Protein AF-A0A662ZD88-F1 (afdb_monomer_lite)

Secondary structure (DSSP, 8-state):
------HHHHHHHHHHHS------------HHHHHHHHHHHTT--HHHHHHHHHHHHHHHHHHHHHHHH-TT-THHHHHHHHHHHHHTTT--S-TTT-SS-HHHHHHHHHHHHHTT--SHHHHHHHHHHTHHHHHHHSTTPPPTTSPPPHHHHHHHHHHS-HHHHHHHHHHHHHHHHHHHHHHHH-----TTS---EEEEEEEES-SSBPTT---TT-B-PEEEEEEETTTTEEEEEEEESSGGGHHHHHHHHHTTS---TT-EEEE-GGG--HHHHHHHHHTT-EE-----SSTTSGGGTTT-

Radius of gyration: 28.78 Å; chains: 1; bounding box: 96×68×67 Å

Structure (mmCIF, N/CA/C/O backbone):
data_AF-A0A662ZD88-F1
#
_entry.id   AF-A0A662ZD88-F1
#
loop_
_atom_site.group_PDB
_atom_site.id
_atom_site.type_symbol
_atom_site.label_atom_id
_atom_site.label_alt_id
_atom_site.label_comp_id
_atom_site.label_asym_id
_atom_site.label_entity_id
_atom_site.label_seq_id
_atom_site.pdbx_PDB_ins_code
_atom_site.Cartn_x
_atom_site.Cartn_y
_atom_site.Cartn_z
_atom_site.occupancy
_atom_site.B_iso_or_equiv
_atom_site.auth_seq_id
_atom_site.auth_comp_id
_atom_site.auth_asym_id
_atom_site.auth_atom_id
_atom_site.pdbx_PDB_model_num
ATOM 1 N N . MET A 1 1 ? -52.474 -45.732 20.149 1.00 41.97 1 MET A N 1
ATOM 2 C CA . MET A 1 1 ? -52.086 -45.428 18.757 1.00 41.97 1 MET A CA 1
ATOM 3 C C . MET A 1 1 ? -51.720 -43.969 18.763 1.00 41.97 1 MET A C 1
ATOM 5 O O . MET A 1 1 ? -52.580 -43.110 18.617 1.00 41.97 1 MET A O 1
ATOM 9 N N . ASP A 1 2 ? -50.468 -43.747 19.138 1.00 41.84 2 ASP A N 1
ATOM 10 C CA . ASP A 1 2 ? -49.892 -42.441 19.399 1.00 41.84 2 ASP A CA 1
ATOM 11 C C . ASP A 1 2 ? -49.636 -41.743 18.070 1.00 41.84 2 ASP A C 1
ATOM 13 O O . ASP A 1 2 ? -48.987 -42.296 17.183 1.00 41.84 2 ASP A O 1
ATOM 17 N N . GLY A 1 3 ? -50.204 -40.547 17.921 1.00 50.12 3 GLY A N 1
ATOM 18 C CA . GLY A 1 3 ? -49.857 -39.655 16.828 1.00 50.12 3 GLY A CA 1
ATOM 19 C C . GLY A 1 3 ? -48.414 -39.217 17.021 1.00 50.12 3 GLY A C 1
ATOM 20 O O . GLY A 1 3 ? -48.102 -38.561 18.015 1.00 50.12 3 GLY A O 1
ATOM 21 N N . GLU A 1 4 ? -47.541 -39.619 16.099 1.00 47.81 4 GLU A N 1
ATOM 22 C CA . GLU A 1 4 ? -46.144 -39.196 16.066 1.00 47.81 4 GLU A CA 1
ATOM 23 C C . GLU A 1 4 ? -46.062 -37.675 16.187 1.00 47.81 4 GLU A C 1
ATOM 25 O O . GLU A 1 4 ? -46.553 -36.918 15.346 1.00 47.81 4 GLU A O 1
ATOM 30 N N . PHE A 1 5 ? -45.444 -37.226 17.276 1.00 47.75 5 PHE A N 1
ATOM 31 C CA . PHE A 1 5 ? -45.154 -35.825 17.508 1.00 47.75 5 PHE A CA 1
ATOM 32 C C . PHE A 1 5 ? -44.078 -35.409 16.503 1.00 47.75 5 PHE A C 1
ATOM 34 O O . PHE A 1 5 ? -42.886 -35.626 16.718 1.00 47.75 5 PHE A O 1
ATOM 41 N N . ASN A 1 6 ? -44.507 -34.866 15.363 1.00 61.62 6 ASN A N 1
ATOM 42 C CA . ASN A 1 6 ? -43.614 -34.446 14.293 1.00 61.62 6 ASN A CA 1
ATOM 43 C C . ASN A 1 6 ? -42.882 -33.158 14.702 1.00 61.62 6 ASN A C 1
ATOM 45 O O . ASN A 1 6 ? -43.318 -32.038 14.431 1.00 61.62 6 ASN A O 1
ATOM 49 N N . ILE A 1 7 ? -41.756 -33.347 15.392 1.00 53.84 7 ILE A N 1
ATOM 50 C CA . ILE A 1 7 ? -40.838 -32.294 15.839 1.00 53.84 7 ILE A CA 1
ATOM 51 C C . ILE A 1 7 ? -40.389 -31.425 14.654 1.00 53.84 7 ILE A C 1
ATOM 53 O O . ILE A 1 7 ? -40.239 -30.218 14.815 1.00 53.84 7 ILE A O 1
ATOM 57 N N . SER A 1 8 ? -40.254 -32.007 13.458 1.00 49.75 8 SER A N 1
ATOM 58 C CA . SER A 1 8 ? -39.815 -31.294 12.255 1.00 49.75 8 SER A CA 1
ATOM 59 C C . SER A 1 8 ? -40.812 -30.217 11.822 1.00 49.75 8 SER A C 1
ATOM 61 O O . SER A 1 8 ? -40.406 -29.094 11.546 1.00 49.75 8 SER A O 1
ATOM 63 N N . ALA A 1 9 ? -42.114 -30.518 11.850 1.00 58.31 9 ALA A N 1
ATOM 64 C CA . ALA A 1 9 ? -43.156 -29.557 11.479 1.00 58.31 9 ALA A CA 1
ATOM 65 C C . ALA A 1 9 ? -43.238 -28.378 12.468 1.00 58.31 9 ALA A C 1
ATOM 67 O O . ALA A 1 9 ? -43.408 -27.232 12.064 1.00 58.31 9 ALA A O 1
ATOM 68 N N . LYS A 1 10 ? -43.040 -28.641 13.768 1.00 56.97 10 LYS A N 1
ATOM 69 C CA . LYS A 1 10 ? -42.980 -27.593 14.803 1.00 56.97 10 LYS A CA 1
ATOM 70 C C . LYS A 1 10 ? -41.715 -26.738 14.718 1.00 56.97 10 LYS A C 1
ATOM 72 O O . LYS A 1 10 ? -41.770 -25.555 15.039 1.00 56.97 10 LYS A O 1
ATOM 77 N N . LEU A 1 11 ? -40.588 -27.324 14.311 1.00 45.25 11 LEU A N 1
ATOM 78 C CA . LEU A 1 11 ? -39.331 -26.602 14.096 1.00 45.25 11 LEU A CA 1
ATOM 79 C C . LEU A 1 11 ? -39.396 -25.702 12.856 1.00 45.25 11 LEU A C 1
ATOM 81 O O . LEU A 1 11 ? -38.872 -24.594 12.903 1.00 45.25 11 LEU A O 1
ATOM 85 N N . GLU A 1 12 ? -40.073 -26.128 11.787 1.00 51.53 12 GLU A N 1
ATOM 86 C CA . GLU A 1 12 ? -40.336 -25.279 10.616 1.00 51.53 12 GLU A CA 1
ATOM 87 C C . GLU A 1 12 ? -41.291 -24.129 10.942 1.00 51.53 12 GLU A C 1
ATOM 89 O O . GLU A 1 12 ? -41.034 -22.992 10.551 1.00 51.53 12 GLU A O 1
ATOM 94 N N . GLU A 1 13 ? -42.342 -24.382 11.724 1.00 55.44 13 GLU A N 1
ATOM 95 C CA . GLU A 1 13 ? -43.265 -23.335 12.172 1.00 55.44 13 GLU A CA 1
ATOM 96 C C . GLU A 1 13 ? -42.549 -22.299 13.062 1.00 55.44 13 GLU A C 1
ATOM 98 O O . GLU A 1 13 ? -42.735 -21.100 12.870 1.00 55.44 13 GLU A O 1
ATOM 103 N N . LEU A 1 14 ? -41.635 -22.742 13.940 1.00 47.09 14 LEU A N 1
ATOM 104 C CA . LEU A 1 14 ? -40.735 -21.883 14.730 1.00 47.09 14 LEU A CA 1
ATOM 105 C C . LEU A 1 14 ? -39.726 -21.106 13.866 1.00 47.09 14 LEU A C 1
ATOM 107 O O . LEU A 1 14 ? -39.468 -19.929 14.126 1.00 47.09 14 LEU A O 1
ATOM 111 N N . ALA A 1 15 ? -39.168 -21.738 12.830 1.00 44.47 15 ALA A N 1
ATOM 112 C CA . ALA A 1 15 ? -38.230 -21.106 11.903 1.00 44.47 15 ALA A CA 1
ATOM 113 C C . ALA A 1 15 ? -38.913 -20.046 11.018 1.00 44.47 15 ALA A C 1
ATOM 115 O O . ALA A 1 15 ? -38.292 -19.039 10.671 1.00 44.47 15 ALA A O 1
ATOM 116 N N . CYS A 1 16 ? -40.193 -20.246 10.685 1.00 42.75 16 CYS A N 1
ATOM 117 C CA . CYS A 1 16 ? -41.016 -19.306 9.923 1.00 42.75 16 CYS A CA 1
ATOM 118 C C . CYS A 1 16 ? -41.691 -18.230 10.790 1.00 42.75 16 CYS A C 1
ATOM 120 O O . CYS A 1 16 ? -41.986 -17.154 10.274 1.00 42.75 16 CYS A O 1
ATOM 122 N N . SER A 1 17 ? -41.927 -18.485 12.085 1.00 42.66 17 SER A N 1
ATOM 123 C CA . SER A 1 17 ? -42.493 -17.505 13.026 1.00 42.66 17 SER A CA 1
ATOM 124 C C . SER A 1 17 ? -41.442 -16.600 13.661 1.00 42.66 17 SER A C 1
ATOM 126 O O . SER A 1 17 ? -41.776 -15.530 14.173 1.00 42.66 17 SER A O 1
ATOM 128 N N . SER A 1 18 ? -40.170 -17.016 13.669 1.00 36.69 18 SER A N 1
ATOM 129 C CA . SER A 1 18 ? -39.089 -16.083 13.951 1.00 36.69 18 SER A CA 1
ATOM 130 C C . SER A 1 18 ? -39.075 -15.094 12.796 1.00 36.69 18 SER A C 1
ATOM 132 O O . SER A 1 18 ? -38.869 -15.487 11.647 1.00 36.69 18 SER A O 1
ATOM 134 N N . ASN A 1 19 ? -39.334 -13.817 13.080 1.00 40.91 19 ASN A N 1
ATOM 135 C CA . ASN A 1 19 ? -38.913 -12.763 12.177 1.00 40.91 19 ASN A CA 1
ATOM 136 C C . ASN A 1 19 ? -37.444 -13.063 11.885 1.00 40.91 19 ASN A C 1
ATOM 138 O O . ASN A 1 19 ? -36.598 -12.865 12.759 1.00 40.91 19 ASN A O 1
ATOM 142 N N . ARG A 1 20 ? -37.146 -13.594 10.691 1.00 37.12 20 ARG A N 1
ATOM 143 C CA . ARG A 1 20 ? -35.817 -13.474 10.116 1.00 37.12 20 ARG A CA 1
ATOM 144 C C . ARG A 1 20 ? -35.613 -11.979 10.128 1.00 37.12 20 ARG A C 1
ATOM 146 O O . ARG A 1 20 ? -36.180 -11.277 9.293 1.00 37.12 20 ARG A O 1
ATOM 153 N N . PHE A 1 21 ? -34.919 -11.492 11.152 1.00 35.16 21 PHE A N 1
ATOM 154 C CA . PHE A 1 21 ? -34.314 -10.189 11.111 1.00 35.16 21 PHE A CA 1
ATOM 155 C C . PHE A 1 21 ? -33.494 -10.273 9.836 1.00 35.16 21 PHE A C 1
ATOM 157 O O . PHE A 1 21 ? -32.463 -10.941 9.795 1.00 35.16 21 PHE A O 1
ATOM 164 N N . SER A 1 22 ? -34.027 -9.710 8.749 1.00 36.34 22 SER A N 1
ATOM 165 C CA . SER A 1 22 ? -33.193 -9.240 7.664 1.00 36.34 22 SER A CA 1
ATOM 166 C C . SER A 1 22 ? -32.054 -8.552 8.384 1.00 36.34 22 SER A C 1
ATOM 168 O O . SER A 1 22 ? -32.359 -7.656 9.185 1.00 36.34 22 SER A O 1
ATOM 170 N N . SER A 1 23 ? -30.818 -9.042 8.220 1.00 31.94 23 SER A N 1
ATOM 171 C CA . SER A 1 23 ? -29.647 -8.403 8.814 1.00 31.94 23 SER A CA 1
ATOM 172 C C . SER A 1 23 ? -29.876 -6.911 8.646 1.00 31.94 23 SER A C 1
ATOM 174 O O . SER A 1 23 ? -30.104 -6.500 7.498 1.00 31.94 23 SER A O 1
ATOM 176 N N . PRO A 1 24 ? -30.021 -6.142 9.747 1.00 34.31 24 PRO A N 1
ATOM 177 C CA . PRO A 1 24 ? -30.333 -4.731 9.624 1.00 34.31 24 PRO A CA 1
ATOM 178 C C . PRO A 1 24 ? -29.326 -4.193 8.624 1.00 34.31 24 PRO A C 1
ATOM 180 O O . PRO A 1 24 ? -28.148 -4.545 8.734 1.00 34.31 24 PRO A O 1
ATOM 183 N N . VAL A 1 25 ? -29.808 -3.483 7.593 1.00 35.41 25 VAL A N 1
ATOM 184 C CA . VAL A 1 25 ? -28.947 -2.793 6.623 1.00 35.41 25 VAL A CA 1
ATOM 185 C C . VAL A 1 25 ? -27.806 -2.230 7.445 1.00 35.41 25 VAL A C 1
ATOM 187 O O . VAL A 1 25 ? -28.104 -1.426 8.331 1.00 35.41 25 VAL A O 1
ATOM 190 N N . LYS A 1 26 ? -26.582 -2.772 7.281 1.00 40.78 26 LYS A N 1
ATOM 191 C CA . LYS A 1 26 ? -25.471 -2.471 8.195 1.00 40.78 26 LYS A CA 1
ATOM 192 C C . LYS A 1 26 ? -25.439 -0.948 8.280 1.00 40.78 26 LYS A C 1
ATOM 194 O O . LYS A 1 26 ? -25.268 -0.329 7.224 1.00 40.78 26 LYS A O 1
ATOM 199 N N . PRO A 1 27 ? -25.764 -0.351 9.443 1.00 44.59 27 PRO A N 1
ATOM 200 C CA . PRO A 1 27 ? -25.901 1.089 9.531 1.00 44.59 27 PRO A CA 1
ATOM 201 C C . PRO A 1 27 ? -24.595 1.676 9.019 1.00 44.59 27 PRO A C 1
ATOM 203 O O . PRO A 1 27 ? -23.530 1.119 9.290 1.00 44.59 27 PRO A O 1
ATOM 206 N N . GLN A 1 28 ? -24.685 2.726 8.206 1.00 56.03 28 GLN A N 1
ATOM 207 C CA . GLN A 1 28 ? -23.501 3.440 7.756 1.00 56.03 28 GLN A CA 1
ATOM 208 C C . GLN A 1 28 ? -22.714 3.813 9.015 1.00 56.03 28 GLN A C 1
ATOM 210 O O . GLN A 1 28 ? -23.218 4.572 9.841 1.00 56.03 28 GLN A O 1
ATOM 215 N N . ILE A 1 29 ? -21.563 3.167 9.213 1.00 66.56 29 ILE A N 1
ATOM 216 C CA . ILE A 1 29 ? -20.816 3.285 10.461 1.00 66.56 29 ILE A CA 1
ATOM 217 C C . ILE A 1 29 ? -20.279 4.708 10.511 1.00 66.56 29 ILE A C 1
ATOM 219 O O . ILE A 1 29 ? -19.500 5.117 9.649 1.00 66.56 29 ILE A O 1
ATOM 223 N N . ASP A 1 30 ? -20.738 5.465 11.500 1.00 82.38 30 ASP A N 1
ATOM 224 C CA . ASP A 1 30 ? -20.212 6.787 11.789 1.00 82.38 30 ASP A CA 1
ATOM 225 C C . ASP A 1 30 ? -18.971 6.629 12.670 1.00 82.38 30 ASP A C 1
ATOM 227 O O . ASP A 1 30 ? -19.046 6.594 13.899 1.00 82.38 30 ASP A O 1
ATOM 231 N N . TYR A 1 31 ? -17.822 6.442 12.020 1.00 82.25 31 TYR A N 1
ATOM 232 C CA . TYR A 1 31 ? -16.557 6.233 12.718 1.00 82.25 31 TYR A CA 1
ATOM 233 C C . TYR A 1 31 ? -16.182 7.408 13.623 1.00 82.25 31 TYR A C 1
ATOM 235 O O . TYR A 1 31 ? -15.581 7.177 14.667 1.00 82.25 31 TYR A O 1
ATOM 243 N N . GLU A 1 32 ? -16.572 8.638 13.277 1.00 85.06 32 GLU A N 1
ATOM 244 C CA . GLU A 1 32 ? -16.342 9.818 14.115 1.00 85.06 32 GLU A CA 1
ATOM 245 C C . GLU A 1 32 ? -17.058 9.664 15.458 1.00 85.06 32 GLU A C 1
ATOM 247 O O . GLU A 1 32 ? -16.444 9.766 16.523 1.00 85.06 32 GLU A O 1
ATOM 252 N N . GLN A 1 33 ? -18.339 9.293 15.408 1.00 86.38 33 GLN A N 1
ATOM 253 C CA . GLN A 1 33 ? -19.130 9.017 16.601 1.00 86.38 33 GLN A CA 1
ATOM 254 C C . GLN A 1 33 ? -18.571 7.831 17.405 1.00 86.38 33 GLN A C 1
ATOM 256 O O . GLN A 1 33 ? -18.560 7.875 18.638 1.00 86.38 33 GLN A O 1
ATOM 261 N N . GLU A 1 34 ? -18.058 6.787 16.744 1.00 88.69 34 GLU A N 1
ATOM 262 C CA . GLU A 1 34 ? -17.401 5.677 17.443 1.00 88.69 34 GLU A CA 1
ATOM 263 C C . GLU A 1 34 ? -16.113 6.103 18.155 1.00 88.69 34 GLU A C 1
ATOM 265 O O . GLU A 1 34 ? -15.892 5.680 19.290 1.00 88.69 34 GLU A O 1
ATOM 270 N N . TYR A 1 35 ? -15.288 6.958 17.545 1.00 87.25 35 TYR A N 1
ATOM 271 C CA . TYR A 1 35 ? -14.104 7.511 18.204 1.00 87.25 35 TYR A CA 1
ATOM 272 C C . TYR A 1 35 ? -14.476 8.354 19.422 1.00 87.25 35 TYR A C 1
ATOM 274 O O . TYR A 1 35 ? -13.859 8.185 20.471 1.00 87.25 35 TYR A O 1
ATOM 282 N N . ILE A 1 36 ? -15.521 9.186 19.339 1.00 86.50 36 ILE A N 1
ATOM 283 C CA . ILE A 1 36 ? -16.015 9.962 20.490 1.00 86.50 36 ILE A CA 1
ATOM 284 C C . ILE A 1 36 ? -16.412 9.030 21.640 1.00 86.50 36 ILE A C 1
ATOM 286 O O . ILE A 1 36 ? -16.032 9.261 22.790 1.00 86.50 36 ILE A O 1
ATOM 290 N N . GLU A 1 37 ? -17.159 7.961 21.352 1.00 88.19 37 GLU A N 1
ATOM 291 C CA . GLU A 1 37 ? -17.547 6.969 22.361 1.00 88.19 37 GLU A CA 1
ATOM 292 C C . GLU A 1 37 ? -16.333 6.277 22.988 1.00 88.19 37 GLU A C 1
ATOM 294 O O . GLU A 1 37 ? -16.278 6.118 24.209 1.00 88.19 37 GLU A O 1
ATOM 299 N N . ILE A 1 38 ? -15.345 5.906 22.170 1.00 86.56 38 ILE A N 1
ATOM 300 C CA . ILE A 1 38 ? -14.097 5.290 22.625 1.00 86.56 38 ILE A CA 1
ATOM 301 C C . ILE A 1 38 ? -13.322 6.253 23.527 1.00 86.56 38 ILE A C 1
ATOM 303 O O . ILE A 1 38 ? -12.951 5.881 24.638 1.00 86.56 38 ILE A O 1
ATOM 307 N N . PHE A 1 39 ? -13.108 7.497 23.101 1.00 87.25 39 PHE A N 1
ATOM 308 C CA . PHE A 1 39 ? -12.355 8.487 23.870 1.00 87.25 39 PHE A CA 1
ATOM 309 C C . PHE A 1 39 ? -13.028 8.827 25.198 1.00 87.25 39 PHE A C 1
ATOM 311 O O . PHE A 1 39 ? -12.355 8.901 26.228 1.00 87.25 39 PHE A O 1
ATOM 318 N N . ARG A 1 40 ? -14.362 8.928 25.211 1.00 88.00 40 ARG A N 1
ATOM 319 C CA . ARG A 1 40 ? -15.133 9.076 26.453 1.00 88.00 40 ARG A CA 1
ATOM 320 C C . ARG A 1 40 ? -14.972 7.870 27.370 1.00 88.00 40 ARG A C 1
ATOM 322 O O . ARG A 1 40 ? -14.780 8.048 28.569 1.00 88.00 40 ARG A O 1
ATOM 329 N N . ALA A 1 41 ? -15.008 6.653 26.827 1.00 86.62 41 ALA A N 1
ATOM 330 C CA . ALA A 1 41 ? -14.784 5.437 27.607 1.00 86.62 41 ALA A CA 1
ATOM 331 C C . ALA A 1 41 ? -13.354 5.354 28.177 1.00 86.62 41 ALA A C 1
ATOM 333 O O . ALA A 1 41 ? -13.166 4.831 29.274 1.00 86.62 41 ALA A O 1
ATOM 334 N N . PHE A 1 42 ? -12.363 5.913 27.474 1.00 81.75 42 PHE A N 1
ATOM 335 C CA . PHE A 1 42 ? -10.987 6.063 27.958 1.00 81.75 42 PHE A CA 1
ATOM 336 C C . PHE A 1 42 ? -10.807 7.184 28.993 1.00 81.75 42 PHE A C 1
ATOM 338 O O . PHE A 1 42 ? -9.748 7.268 29.614 1.00 81.75 42 PHE A O 1
ATOM 345 N N . GLY A 1 43 ? -11.828 8.013 29.219 1.00 85.12 43 GLY A N 1
ATOM 346 C CA . GLY A 1 43 ? -11.790 9.095 30.199 1.00 85.12 43 GLY A CA 1
ATOM 347 C C . GLY A 1 43 ? -11.055 10.346 29.721 1.00 85.12 43 GLY A C 1
ATOM 348 O O . GLY A 1 43 ? -10.596 11.117 30.563 1.00 85.12 43 GLY A O 1
ATOM 349 N N . LEU A 1 44 ? -10.939 10.553 28.404 1.00 87.69 44 LEU A N 1
ATOM 350 C CA . LEU A 1 44 ? -10.427 11.811 27.858 1.00 87.69 44 LEU A CA 1
ATOM 351 C C . LEU A 1 44 ? -11.374 12.961 28.227 1.00 87.69 44 LEU A C 1
ATOM 353 O O . LEU A 1 44 ? -12.598 12.805 28.251 1.00 87.69 44 LEU A O 1
ATOM 357 N N . SER A 1 45 ? -10.799 14.128 28.505 1.00 90.94 45 SER A N 1
ATOM 358 C CA . SER A 1 45 ? -11.560 15.368 28.656 1.00 90.94 45 SER A CA 1
ATOM 359 C C . SER A 1 45 ? -12.141 15.827 27.315 1.00 90.94 45 SER A C 1
ATOM 361 O O . SER A 1 45 ? -11.623 15.479 26.258 1.00 90.94 45 SER A O 1
ATOM 363 N N . GLU A 1 46 ? -13.190 16.655 27.335 1.00 89.88 46 GLU A N 1
ATOM 364 C CA . GLU A 1 46 ? -13.794 17.177 26.094 1.00 89.88 46 GLU A CA 1
ATOM 365 C C . GLU A 1 46 ? -12.774 17.941 25.226 1.00 89.88 46 GLU A C 1
ATOM 367 O O . GLU A 1 46 ? -12.795 17.804 24.010 1.00 89.88 46 GLU A O 1
ATOM 372 N N . PHE A 1 47 ? -11.807 18.641 25.833 1.00 90.44 47 PHE A N 1
ATOM 373 C CA . PHE A 1 47 ? -10.716 19.297 25.098 1.00 90.44 47 PHE A CA 1
ATOM 374 C C . PHE A 1 47 ? -9.777 18.296 24.399 1.00 90.44 47 PHE A C 1
ATOM 376 O O . PHE A 1 47 ? -9.358 18.514 23.267 1.00 90.44 47 PHE A O 1
ATOM 383 N N . GLU A 1 48 ? -9.437 17.183 25.054 1.00 85.69 48 GLU A N 1
ATOM 384 C CA . GLU A 1 48 ? -8.614 16.134 24.435 1.00 85.69 48 GLU A CA 1
ATOM 385 C C . GLU A 1 48 ? -9.380 15.391 23.338 1.00 85.69 48 GLU A C 1
ATOM 387 O O . GLU A 1 48 ? -8.777 14.982 22.350 1.00 85.69 48 GLU A O 1
ATOM 392 N N . ILE A 1 49 ? -10.697 15.229 23.493 1.00 86.12 49 ILE A N 1
ATOM 393 C CA . ILE A 1 49 ? -11.567 14.673 22.452 1.00 86.12 49 ILE A CA 1
ATOM 394 C C . ILE A 1 49 ? -11.570 15.596 21.230 1.00 86.12 49 ILE A C 1
ATOM 396 O O . ILE A 1 49 ? -11.374 15.102 20.123 1.00 86.12 49 ILE A O 1
ATOM 400 N N . GLU A 1 50 ? -11.723 16.911 21.417 1.00 87.75 50 GLU A N 1
ATOM 401 C CA . GLU A 1 50 ? -11.637 17.900 20.331 1.00 87.75 50 GLU A CA 1
ATOM 402 C C . GLU A 1 50 ? -10.293 17.811 19.581 1.00 87.75 50 GLU A C 1
ATOM 404 O O . GLU A 1 50 ? -10.294 17.700 18.358 1.00 87.75 50 GLU A O 1
ATOM 409 N N . ASP A 1 51 ? -9.152 17.721 20.279 1.00 84.50 51 ASP A N 1
ATOM 410 C CA . ASP A 1 51 ? -7.831 17.548 19.636 1.00 84.50 51 ASP A CA 1
ATOM 411 C C . ASP A 1 51 ? -7.721 16.244 18.818 1.00 84.50 51 ASP A C 1
ATOM 413 O O . ASP A 1 51 ? -7.065 16.193 17.774 1.00 84.50 51 ASP A O 1
ATOM 417 N N . GLN A 1 52 ? -8.364 15.159 19.263 1.00 86.25 52 GLN A N 1
ATOM 418 C CA . GLN A 1 52 ? -8.420 13.922 18.477 1.00 86.25 52 GLN A CA 1
ATOM 419 C C . GLN A 1 52 ? -9.356 14.037 17.269 1.00 86.25 52 GLN A C 1
ATOM 421 O O . GLN A 1 52 ? -9.065 13.455 16.222 1.00 86.25 52 GLN A O 1
ATOM 426 N N . LEU A 1 53 ? -10.450 14.792 17.382 1.00 86.56 53 LEU A N 1
ATOM 427 C CA . LEU A 1 53 ? -11.354 15.058 16.263 1.00 86.56 53 LEU A CA 1
ATOM 428 C C . LEU A 1 53 ? -10.688 15.931 15.194 1.00 86.56 53 LEU A C 1
ATOM 430 O O . LEU A 1 53 ? -10.811 15.626 14.010 1.00 86.56 53 LEU A O 1
ATOM 434 N N . ASP A 1 54 ? -9.868 16.907 15.581 1.00 80.69 54 ASP A N 1
ATOM 435 C CA . ASP A 1 54 ? -9.051 17.676 14.633 1.00 80.69 54 ASP A CA 1
ATOM 436 C C . ASP A 1 54 ? -8.102 16.760 13.831 1.00 80.69 54 ASP A C 1
ATOM 438 O O . ASP A 1 54 ? -7.914 16.924 12.619 1.00 80.69 54 ASP A O 1
ATOM 442 N N . LYS A 1 55 ? -7.516 15.740 14.478 1.00 80.69 55 LYS A N 1
ATOM 443 C CA . LYS A 1 55 ? -6.675 14.731 13.799 1.00 80.69 55 LYS A CA 1
ATOM 444 C C . LYS A 1 55 ? -7.484 13.844 12.859 1.00 80.69 55 LYS A C 1
ATOM 446 O O . LYS A 1 55 ? -6.990 13.506 11.778 1.00 80.69 55 LYS A O 1
ATOM 451 N N . TRP A 1 56 ? -8.703 13.481 13.243 1.00 84.25 56 TRP A N 1
ATOM 452 C CA . TRP A 1 56 ? -9.640 12.754 12.390 1.00 84.25 56 TRP A CA 1
ATOM 453 C C . TRP A 1 56 ? -9.991 13.564 11.134 1.00 84.25 56 TRP A C 1
ATOM 455 O O . TRP A 1 56 ? -9.787 13.084 10.017 1.00 84.25 56 TRP A O 1
ATOM 465 N N . GLU A 1 57 ? -10.393 14.828 11.284 1.00 80.06 57 GLU A N 1
ATOM 466 C CA . GLU A 1 57 ? -10.694 15.718 10.156 1.00 80.06 57 GLU A CA 1
ATOM 467 C C . GLU A 1 57 ? -9.485 15.918 9.235 1.00 80.06 57 GLU A C 1
ATOM 469 O O . GLU A 1 57 ? -9.599 15.860 8.004 1.00 80.06 57 GLU A O 1
ATOM 474 N N . LEU A 1 58 ? -8.295 16.101 9.811 1.00 76.12 58 LEU A N 1
ATOM 475 C CA . LEU A 1 58 ? -7.065 16.209 9.038 1.00 76.12 58 LEU A CA 1
ATOM 476 C C . LEU A 1 58 ? -6.778 14.921 8.252 1.00 76.12 58 LEU A C 1
ATOM 478 O O . LEU A 1 58 ? -6.376 14.991 7.086 1.00 76.12 58 LEU A O 1
ATOM 482 N N . SER A 1 59 ? -6.994 13.755 8.861 1.00 76.75 59 SER A N 1
ATOM 483 C CA . SER A 1 59 ? -6.823 12.445 8.219 1.00 76.75 59 SER A CA 1
ATOM 484 C C . SER A 1 59 ? -7.789 12.271 7.046 1.00 76.75 59 SER A C 1
ATOM 486 O O . SER A 1 59 ? -7.373 11.880 5.952 1.00 76.75 59 SER A O 1
ATOM 488 N N . LYS A 1 60 ? -9.051 12.672 7.226 1.00 80.88 60 LYS A N 1
ATOM 489 C CA . LYS A 1 60 ? -10.061 12.710 6.164 1.00 80.88 60 LYS A CA 1
ATOM 490 C C . LYS A 1 60 ? -9.625 13.596 5.001 1.00 80.88 60 LYS A C 1
ATOM 492 O O . LYS A 1 60 ? -9.619 13.153 3.854 1.00 80.88 60 LYS A O 1
ATOM 497 N N . LEU A 1 61 ? -9.185 14.824 5.283 1.00 72.69 61 LEU A N 1
ATOM 498 C CA . LEU A 1 61 ? -8.707 15.760 4.260 1.00 72.69 61 LEU A CA 1
ATOM 499 C C . LEU A 1 61 ? -7.488 15.221 3.500 1.00 72.69 61 LEU A C 1
ATOM 501 O O . LEU A 1 61 ? -7.384 15.418 2.286 1.00 72.69 61 LEU A O 1
ATOM 505 N N . LYS A 1 62 ? -6.555 14.549 4.187 1.00 71.88 62 LYS A N 1
ATOM 506 C CA . LYS A 1 62 ? -5.407 13.889 3.544 1.00 71.88 62 LYS A CA 1
ATOM 507 C C . LYS A 1 62 ? -5.873 12.795 2.582 1.00 71.88 62 LYS A C 1
ATOM 509 O O . LYS A 1 62 ? -5.419 12.780 1.438 1.00 71.88 62 LYS A O 1
ATOM 514 N N . ALA A 1 63 ? -6.801 11.940 3.007 1.00 74.81 63 ALA A N 1
ATOM 515 C CA . ALA A 1 63 ? -7.349 10.874 2.174 1.00 74.81 63 ALA A CA 1
ATOM 516 C C . ALA A 1 63 ? -8.128 11.422 0.966 1.00 74.81 63 ALA A C 1
ATOM 518 O O . ALA A 1 63 ? -7.886 11.015 -0.168 1.00 74.81 63 ALA A O 1
ATOM 519 N N . GLU A 1 64 ? -8.995 12.417 1.162 1.00 73.44 64 GLU A N 1
ATOM 520 C CA . GLU A 1 64 ? -9.727 13.069 0.069 1.00 73.44 64 GLU A CA 1
ATOM 521 C C . GLU A 1 64 ? -8.778 13.694 -0.959 1.00 73.44 64 GLU A C 1
ATOM 523 O O . GLU A 1 64 ? -8.971 13.547 -2.168 1.00 73.44 64 GLU A O 1
ATOM 528 N N . ARG A 1 65 ? -7.715 14.366 -0.497 1.00 67.62 65 ARG A N 1
ATOM 529 C CA . ARG A 1 65 ? -6.672 14.906 -1.381 1.00 67.62 65 ARG A CA 1
ATOM 530 C C . ARG A 1 65 ? -5.941 13.800 -2.125 1.00 67.62 65 ARG A C 1
ATOM 532 O O . ARG A 1 65 ? -5.692 13.971 -3.318 1.00 67.62 65 ARG A O 1
ATOM 539 N N . PHE A 1 66 ? -5.619 12.699 -1.449 1.00 69.31 66 PHE A N 1
ATOM 540 C CA . PHE A 1 66 ? -4.996 11.532 -2.062 1.00 69.31 66 PHE A CA 1
ATOM 541 C C . PHE A 1 66 ? -5.861 10.999 -3.210 1.00 69.31 66 PHE A C 1
ATOM 543 O O . PHE A 1 66 ? -5.386 10.967 -4.343 1.00 69.31 66 PHE A O 1
ATOM 550 N N . TYR A 1 67 ? -7.142 10.707 -2.971 1.00 69.12 67 TYR A N 1
ATOM 551 C CA . TYR A 1 67 ? -8.047 10.193 -4.006 1.00 69.12 67 TYR A CA 1
ATOM 552 C C . TYR A 1 67 ? -8.329 11.200 -5.125 1.00 69.12 67 TYR A C 1
ATOM 554 O O . TYR A 1 67 ? -8.352 10.834 -6.299 1.00 69.12 67 TYR A O 1
ATOM 562 N N . LYS A 1 68 ? -8.513 12.484 -4.794 1.00 64.25 68 LYS A N 1
ATOM 563 C CA . LYS A 1 68 ? -8.796 13.531 -5.787 1.00 64.25 68 LYS A CA 1
ATOM 564 C C . LYS A 1 68 ? -7.622 13.768 -6.735 1.00 64.25 68 LYS A C 1
ATOM 566 O O . LYS A 1 68 ? -7.842 14.013 -7.918 1.00 64.25 68 LYS A O 1
ATOM 571 N N . ARG A 1 69 ? -6.390 13.744 -6.220 1.00 58.53 69 ARG A N 1
ATOM 572 C CA . ARG A 1 69 ? -5.166 13.950 -7.017 1.00 58.53 69 ARG A CA 1
ATOM 573 C C . ARG A 1 69 ? -4.747 12.706 -7.779 1.00 58.53 69 ARG A C 1
ATOM 575 O O . ARG A 1 69 ? -4.074 12.816 -8.796 1.00 58.53 69 ARG A O 1
ATOM 582 N N . ASN A 1 70 ? -5.211 11.548 -7.329 1.00 60.53 70 ASN A N 1
ATOM 583 C CA . ASN A 1 70 ? -4.884 10.266 -7.912 1.00 60.53 70 ASN A CA 1
ATOM 584 C C . ASN A 1 70 ? -6.152 9.502 -8.362 1.00 60.53 70 ASN A C 1
ATOM 586 O O . ASN A 1 70 ? -6.342 8.360 -7.949 1.00 60.53 70 ASN A O 1
ATOM 590 N N . PRO A 1 71 ? -7.024 10.062 -9.235 1.00 50.88 71 PRO A N 1
ATOM 591 C CA . PRO A 1 71 ? -8.291 9.415 -9.597 1.00 50.88 71 PRO A CA 1
ATOM 592 C C . PRO A 1 71 ? -8.113 8.097 -10.366 1.00 50.88 71 PRO A C 1
ATOM 594 O O . PRO A 1 71 ? -9.006 7.252 -10.354 1.00 50.88 71 PRO A O 1
ATOM 597 N N . LYS A 1 72 ? -6.960 7.914 -11.030 1.00 46.28 72 LYS A N 1
ATOM 598 C CA . LYS A 1 72 ? -6.547 6.644 -11.654 1.00 46.28 72 LYS A CA 1
ATOM 599 C C . LYS A 1 72 ? -5.968 5.645 -10.646 1.00 46.28 72 LYS A C 1
ATOM 601 O O . LYS A 1 72 ? -5.932 4.458 -10.936 1.00 46.28 72 LYS A O 1
ATOM 606 N N . TYR A 1 73 ? -5.561 6.089 -9.458 1.00 53.72 73 TYR A N 1
ATOM 607 C CA . TYR A 1 73 ? -4.964 5.237 -8.436 1.00 53.72 73 TYR A CA 1
ATOM 608 C C . TYR A 1 73 ? -6.036 4.723 -7.485 1.00 53.72 73 TYR A C 1
ATOM 610 O O . TYR A 1 73 ? -6.007 4.927 -6.271 1.00 53.72 73 TYR A O 1
ATOM 618 N N . ARG A 1 74 ? -6.899 3.881 -8.051 1.00 64.81 74 ARG A N 1
ATOM 619 C CA . ARG A 1 74 ? -7.557 2.819 -7.289 1.00 64.81 74 ARG A CA 1
ATOM 620 C C . ARG A 1 74 ? -6.545 1.812 -6.736 1.00 64.81 74 ARG A C 1
ATOM 622 O O . ARG A 1 74 ? -6.965 0.779 -6.261 1.00 64.81 74 ARG A O 1
ATOM 629 N N . ILE A 1 75 ? -5.242 2.096 -6.731 1.00 73.69 75 ILE A N 1
ATOM 630 C CA . ILE A 1 75 ? -4.173 1.168 -6.372 1.00 73.69 75 ILE A CA 1
ATOM 631 C C . ILE A 1 75 ? -4.368 0.530 -4.995 1.00 73.69 75 ILE A C 1
ATOM 633 O O . ILE A 1 75 ? -4.120 -0.659 -4.854 1.00 73.69 75 ILE A O 1
ATOM 637 N N . ILE A 1 76 ? -4.888 1.264 -4.001 1.00 80.00 76 ILE A N 1
ATOM 638 C CA . ILE A 1 76 ? -5.242 0.666 -2.704 1.00 80.00 76 ILE A CA 1
ATOM 639 C C . ILE A 1 76 ? -6.353 -0.376 -2.886 1.00 80.00 76 ILE A C 1
ATOM 641 O O . ILE A 1 76 ? -6.209 -1.499 -2.417 1.00 80.00 76 ILE A O 1
ATOM 645 N N . HIS A 1 77 ? -7.414 -0.034 -3.622 1.00 82.31 77 HIS A N 1
ATOM 646 C CA . HIS A 1 77 ? -8.492 -0.965 -3.959 1.00 82.31 77 HIS A CA 1
ATOM 647 C C . HIS A 1 77 ? -7.997 -2.135 -4.816 1.00 82.31 77 HIS A C 1
ATOM 649 O O . HIS A 1 77 ? -8.318 -3.265 -4.510 1.00 82.31 77 HIS A O 1
ATOM 655 N N . GLU A 1 78 ? -7.178 -1.906 -5.840 1.00 83.88 78 GLU A N 1
ATOM 656 C CA . GLU A 1 78 ? -6.664 -2.944 -6.740 1.00 83.88 78 GLU A CA 1
ATOM 657 C C . GLU A 1 78 ? -5.721 -3.912 -6.027 1.00 83.88 78 GLU A C 1
ATOM 659 O O . GLU A 1 78 ? -5.756 -5.118 -6.274 1.00 83.88 78 GLU A O 1
ATOM 664 N N . ILE A 1 79 ? -4.867 -3.395 -5.138 1.00 86.44 79 ILE A N 1
ATOM 665 C CA . ILE A 1 79 ? -4.012 -4.231 -4.300 1.00 86.44 79 ILE A CA 1
ATOM 666 C C . ILE A 1 79 ? -4.887 -5.021 -3.329 1.00 86.44 79 ILE A C 1
ATOM 668 O O . ILE A 1 79 ? -4.718 -6.233 -3.252 1.00 86.44 79 ILE A O 1
ATOM 672 N N . LEU A 1 80 ? -5.834 -4.379 -2.637 1.00 89.12 80 LEU A N 1
ATOM 673 C CA . LEU A 1 80 ? -6.760 -5.068 -1.735 1.00 89.12 80 LEU A CA 1
ATOM 674 C C . LEU A 1 80 ? -7.561 -6.147 -2.463 1.00 89.12 80 LEU A C 1
ATOM 676 O O . LEU A 1 80 ? -7.536 -7.286 -2.018 1.00 89.12 80 LEU A O 1
ATOM 680 N N . ASP A 1 81 ? -8.207 -5.833 -3.585 1.00 89.50 81 ASP A N 1
ATOM 681 C CA . ASP A 1 81 ? -8.978 -6.765 -4.420 1.00 89.50 81 ASP A CA 1
ATOM 682 C C . ASP A 1 81 ? -8.106 -7.934 -4.894 1.00 89.50 81 ASP A C 1
ATOM 684 O O . ASP A 1 81 ? -8.530 -9.092 -4.898 1.00 89.50 81 ASP A O 1
ATOM 688 N N . GLY A 1 82 ? -6.853 -7.644 -5.245 1.00 90.12 82 GLY A N 1
ATOM 689 C CA . GLY A 1 82 ? -5.861 -8.651 -5.579 1.00 90.12 82 GLY A CA 1
ATOM 690 C C . GLY A 1 82 ? -5.528 -9.576 -4.406 1.00 90.12 82 GLY A C 1
ATOM 691 O O . GLY A 1 82 ? -5.532 -10.793 -4.572 1.00 90.12 82 GLY A O 1
ATOM 692 N N . ILE A 1 83 ? -5.304 -9.018 -3.213 1.00 91.88 83 ILE A N 1
ATOM 693 C CA . ILE A 1 83 ? -5.064 -9.800 -1.994 1.00 91.88 83 ILE A CA 1
ATOM 694 C C . ILE A 1 83 ? -6.317 -10.604 -1.626 1.00 91.88 83 ILE A C 1
ATOM 696 O O . ILE A 1 83 ? -6.192 -11.774 -1.281 1.00 91.88 83 ILE A O 1
ATOM 700 N N . TYR A 1 84 ? -7.519 -10.029 -1.745 1.00 91.56 84 TYR A N 1
ATOM 701 C CA . TYR A 1 84 ? -8.789 -10.729 -1.544 1.00 91.56 84 TYR A CA 1
ATOM 702 C C . TYR A 1 84 ? -8.876 -11.974 -2.426 1.00 91.56 84 TYR A C 1
ATOM 704 O O . TYR A 1 84 ? -9.170 -13.055 -1.921 1.00 91.56 84 TYR A O 1
ATOM 712 N N . ALA A 1 85 ? -8.578 -11.847 -3.720 1.00 91.06 85 ALA A N 1
ATOM 713 C CA . ALA A 1 85 ? -8.565 -12.980 -4.640 1.00 91.06 85 ALA A CA 1
ATOM 714 C C . ALA A 1 85 ? -7.500 -14.023 -4.258 1.00 91.06 85 ALA A C 1
ATOM 716 O O . ALA A 1 85 ? -7.782 -15.224 -4.255 1.00 91.06 85 ALA A O 1
ATOM 717 N N . ASP A 1 86 ? -6.302 -13.565 -3.886 1.00 89.19 86 ASP A N 1
ATOM 718 C CA . ASP A 1 86 ? -5.183 -14.432 -3.518 1.00 89.19 86 ASP A CA 1
ATOM 719 C C . ASP A 1 86 ? -5.438 -15.182 -2.189 1.00 89.19 86 ASP A C 1
ATOM 721 O O . ASP A 1 86 ? -4.919 -16.281 -2.014 1.00 89.19 86 ASP A O 1
ATOM 725 N N . VAL A 1 87 ? -6.269 -14.657 -1.273 1.00 89.94 87 VAL A N 1
ATOM 726 C CA . VAL A 1 87 ? -6.543 -15.282 0.043 1.00 89.94 87 VAL A CA 1
ATOM 727 C C . VAL A 1 87 ? -7.933 -15.911 0.198 1.00 89.94 87 VAL A C 1
ATOM 729 O O . VAL A 1 87 ? -8.170 -16.632 1.167 1.00 89.94 87 VAL A O 1
ATOM 732 N N . ALA A 1 88 ? -8.853 -15.707 -0.749 1.00 87.62 88 ALA A N 1
ATOM 733 C CA . ALA A 1 88 ? -10.230 -16.208 -0.649 1.00 87.62 88 ALA A CA 1
ATOM 734 C C . ALA A 1 88 ? -10.326 -17.733 -0.461 1.00 87.62 88 ALA A C 1
ATOM 736 O O . ALA A 1 88 ? -11.253 -18.227 0.173 1.00 87.62 88 ALA A O 1
ATOM 737 N N . HIS A 1 89 ? -9.370 -18.485 -1.008 1.00 85.75 89 HIS A N 1
ATOM 738 C CA . HIS A 1 89 ? -9.348 -19.947 -0.947 1.00 85.75 89 HIS A CA 1
ATOM 739 C C . HIS A 1 89 ? -8.671 -20.508 0.314 1.00 85.75 89 HIS A C 1
ATOM 741 O O . HIS A 1 89 ? -8.740 -21.716 0.543 1.00 85.75 89 HIS A O 1
ATOM 747 N N . VAL A 1 90 ? -8.011 -19.659 1.111 1.00 85.50 90 VAL A N 1
ATOM 748 C CA . VAL A 1 90 ? -7.272 -20.075 2.314 1.00 85.50 90 VAL A CA 1
ATOM 749 C C . VAL A 1 90 ? -7.904 -19.601 3.615 1.00 85.50 90 VAL A C 1
ATOM 751 O O . VAL A 1 90 ? -7.463 -20.056 4.660 1.00 85.50 90 VAL A O 1
ATOM 754 N N . ASP A 1 91 ? -8.911 -18.720 3.590 1.00 87.00 91 ASP A N 1
ATOM 755 C CA . ASP A 1 91 ? -9.607 -18.283 4.807 1.00 87.00 91 ASP A CA 1
ATOM 756 C C . ASP A 1 91 ? -10.665 -19.320 5.233 1.00 87.00 91 ASP A C 1
ATOM 758 O O . ASP A 1 91 ? -11.719 -19.406 4.601 1.00 87.00 91 ASP A O 1
ATOM 762 N N . PRO A 1 92 ? -10.444 -20.114 6.302 1.00 84.31 92 PRO A N 1
ATOM 763 C CA . PRO A 1 92 ? -11.411 -21.121 6.732 1.00 84.31 92 PRO A CA 1
ATOM 764 C C . PRO A 1 92 ? -12.543 -20.526 7.587 1.00 84.31 92 PRO A C 1
ATOM 766 O O . PRO A 1 92 ? -13.401 -21.269 8.066 1.00 84.31 92 PRO A O 1
ATOM 769 N N . ARG A 1 93 ? -12.505 -19.219 7.877 1.00 86.50 93 ARG A N 1
ATOM 770 C CA . ARG A 1 93 ? -13.407 -18.561 8.828 1.00 86.50 93 ARG A CA 1
ATOM 771 C C . ARG A 1 93 ? -14.712 -18.150 8.150 1.00 86.50 93 ARG A C 1
ATOM 773 O O . ARG A 1 93 ? -14.749 -17.830 6.962 1.00 86.50 93 ARG A O 1
ATOM 780 N N . ASP A 1 94 ? -15.778 -18.115 8.944 1.00 83.94 94 ASP A N 1
ATOM 781 C CA . ASP A 1 94 ? -17.094 -17.661 8.499 1.00 83.94 94 ASP A CA 1
ATOM 782 C C . ASP A 1 94 ? -17.074 -16.158 8.192 1.00 83.94 94 ASP A C 1
ATOM 784 O O . ASP A 1 94 ? -16.845 -15.329 9.077 1.00 83.94 94 ASP A O 1
ATOM 788 N N . GLN A 1 95 ? -17.327 -15.816 6.930 1.00 80.12 95 GLN A N 1
ATOM 789 C CA . GLN A 1 95 ? -17.239 -14.450 6.419 1.00 80.12 95 GLN A CA 1
ATOM 790 C C . GLN A 1 95 ? -18.276 -13.502 7.046 1.00 80.12 95 GLN A C 1
ATOM 792 O O . GLN A 1 95 ? -18.056 -12.293 7.065 1.00 80.12 95 GLN A O 1
ATOM 797 N N . GLU A 1 96 ? -19.369 -14.022 7.613 1.00 79.50 96 GLU A N 1
ATOM 798 C CA . GLU A 1 96 ? -20.384 -13.203 8.290 1.00 79.50 96 GLU A CA 1
ATOM 799 C C . GLU A 1 96 ? -19.995 -12.837 9.733 1.00 79.50 96 GLU A C 1
ATOM 801 O O . GLU A 1 96 ? -20.565 -11.911 10.313 1.00 79.50 96 GLU A O 1
ATOM 806 N N . LEU A 1 97 ? -19.015 -13.538 10.318 1.00 80.62 97 LEU A N 1
ATOM 807 C CA . LEU A 1 97 ? -18.620 -13.395 11.726 1.00 80.62 97 LEU A CA 1
ATOM 808 C C . LEU A 1 97 ? -17.232 -12.768 11.920 1.00 80.62 97 LEU A C 1
ATOM 810 O O . LEU A 1 97 ? -16.819 -12.523 13.055 1.00 80.62 97 LEU A O 1
ATOM 814 N N . ILE A 1 98 ? -16.488 -12.517 10.841 1.00 85.31 98 ILE A N 1
ATOM 815 C CA . ILE A 1 98 ? -15.145 -11.938 10.928 1.00 85.31 98 ILE A CA 1
ATOM 816 C C . ILE A 1 98 ? -15.187 -10.423 11.162 1.00 85.31 98 ILE A C 1
ATOM 818 O O . ILE A 1 98 ? -15.727 -9.661 10.365 1.00 85.31 98 ILE A O 1
ATOM 822 N N . SER A 1 99 ? -14.513 -9.970 12.220 1.00 85.00 99 SER A N 1
ATOM 823 C CA . SER A 1 99 ? -14.182 -8.548 12.392 1.00 85.00 99 SER A CA 1
ATOM 824 C C . SER A 1 99 ? -12.938 -8.164 11.588 1.00 85.00 99 SER A C 1
ATOM 826 O O . SER A 1 99 ? -12.877 -7.081 11.022 1.00 85.00 99 SER A O 1
ATOM 828 N N . TYR A 1 100 ? -11.952 -9.064 11.501 1.00 88.75 100 TYR A N 1
ATOM 829 C CA . TYR A 1 100 ? -10.670 -8.817 10.834 1.00 88.75 100 TYR A CA 1
ATOM 830 C C . TYR A 1 100 ? -10.540 -9.665 9.572 1.00 88.75 100 TYR A C 1
ATOM 832 O O . TYR A 1 100 ? -10.232 -10.867 9.619 1.00 88.75 100 TYR A O 1
ATOM 840 N N . ASN A 1 101 ? -10.769 -9.027 8.430 1.00 91.06 101 ASN A N 1
ATOM 841 C CA . ASN A 1 101 ? -10.564 -9.660 7.140 1.00 91.06 101 ASN A CA 1
ATOM 842 C C . ASN A 1 101 ? -9.063 -9.894 6.876 1.00 91.06 101 ASN A C 1
ATOM 844 O O . ASN A 1 101 ? -8.258 -8.987 7.094 1.00 91.06 101 ASN A O 1
ATOM 848 N N . ILE A 1 102 ? -8.688 -11.093 6.402 1.00 91.62 102 ILE A N 1
ATOM 849 C CA . ILE A 1 102 ? -7.278 -11.428 6.120 1.00 91.62 102 ILE A CA 1
ATOM 850 C C . ILE A 1 102 ? -6.677 -10.427 5.136 1.00 91.62 102 ILE A C 1
ATOM 852 O O . ILE A 1 102 ? -5.583 -9.936 5.389 1.00 91.62 102 ILE A O 1
ATOM 856 N N . ALA A 1 103 ? -7.381 -10.077 4.057 1.00 92.12 103 ALA A N 1
ATOM 857 C CA . ALA A 1 103 ? -6.835 -9.201 3.027 1.00 92.12 103 ALA A CA 1
ATOM 858 C C . ALA A 1 103 ? -6.517 -7.802 3.565 1.00 92.12 103 ALA A C 1
ATOM 860 O O . ALA A 1 103 ? -5.435 -7.276 3.314 1.00 92.12 103 ALA A O 1
ATOM 861 N N . VAL A 1 104 ? -7.421 -7.241 4.372 1.00 92.38 104 VAL A N 1
ATOM 862 C CA . VAL A 1 104 ? -7.229 -5.935 5.021 1.00 92.38 104 VAL A CA 1
ATOM 863 C C . VAL A 1 104 ? -6.042 -5.983 5.977 1.00 92.38 104 VAL A C 1
ATOM 865 O O . VAL A 1 104 ? -5.177 -5.112 5.931 1.00 92.38 104 VAL A O 1
ATOM 868 N N . VAL A 1 105 ? -5.946 -7.029 6.803 1.00 92.38 105 VAL A N 1
ATOM 869 C CA . VAL A 1 105 ? -4.829 -7.168 7.745 1.00 92.38 105 VAL A CA 1
ATOM 870 C C . VAL A 1 105 ? -3.500 -7.353 7.020 1.00 92.38 105 VAL A C 1
ATOM 872 O O . VAL A 1 105 ? -2.537 -6.676 7.362 1.00 92.38 105 VAL A O 1
ATOM 875 N N . LEU A 1 106 ? -3.439 -8.189 5.983 1.00 91.94 106 LEU A N 1
ATOM 876 C CA . LEU A 1 106 ? -2.231 -8.351 5.173 1.00 91.94 106 LEU A CA 1
ATOM 877 C C . LEU A 1 106 ? -1.837 -7.064 4.448 1.00 91.94 106 LEU A C 1
ATOM 879 O O . LEU A 1 106 ? -0.650 -6.765 4.346 1.00 91.94 106 LEU A O 1
ATOM 883 N N . PHE A 1 107 ? -2.806 -6.282 3.975 1.00 91.94 107 PHE A N 1
ATOM 884 C CA . PHE A 1 107 ? -2.518 -4.986 3.377 1.00 91.94 107 PHE A CA 1
ATOM 885 C C . PHE A 1 107 ? -1.875 -4.033 4.390 1.00 91.94 107 PHE A C 1
ATOM 887 O O . PHE A 1 107 ? -0.842 -3.436 4.094 1.00 91.94 107 PHE A O 1
ATOM 894 N N . VAL A 1 108 ? -2.409 -3.946 5.613 1.00 90.38 108 VAL A N 1
ATOM 895 C CA . VAL A 1 108 ? -1.796 -3.121 6.667 1.00 90.38 108 VAL A CA 1
ATOM 896 C C . VAL A 1 108 ? -0.429 -3.664 7.092 1.00 90.38 108 VAL A C 1
ATOM 898 O O . VAL A 1 108 ? 0.478 -2.874 7.331 1.00 90.38 108 VAL A O 1
ATOM 901 N N . VAL A 1 109 ? -0.223 -4.984 7.097 1.00 89.75 109 VAL A N 1
ATOM 902 C CA . VAL A 1 109 ? 1.103 -5.594 7.303 1.00 89.75 109 VAL A CA 1
ATOM 903 C C . VAL A 1 109 ? 2.093 -5.145 6.213 1.00 89.75 109 VAL A C 1
ATOM 905 O O . VAL A 1 109 ? 3.244 -4.847 6.524 1.00 89.75 109 VAL A O 1
ATOM 908 N N . LEU A 1 110 ? 1.668 -5.046 4.946 1.00 88.56 110 LEU A N 1
ATOM 909 C CA . LEU A 1 110 ? 2.513 -4.510 3.869 1.00 88.56 110 LEU A CA 1
ATOM 910 C C . LEU A 1 110 ? 2.847 -3.027 4.096 1.00 88.56 110 LEU A C 1
ATOM 912 O O . LEU A 1 110 ? 4.004 -2.643 3.925 1.00 88.56 110 LEU A O 1
ATOM 916 N N . LEU A 1 111 ? 1.869 -2.207 4.505 1.00 85.56 111 LEU A N 1
ATOM 917 C CA . LEU A 1 111 ? 2.092 -0.794 4.853 1.00 85.56 111 LEU A CA 1
ATOM 918 C C . LEU A 1 111 ? 3.100 -0.656 6.006 1.00 85.56 111 LEU A C 1
ATOM 920 O O . LEU A 1 111 ? 4.060 0.107 5.901 1.00 85.56 111 LEU A O 1
ATOM 924 N N . ALA A 1 112 ? 2.909 -1.434 7.073 1.00 83.19 112 ALA A N 1
ATOM 925 C CA . ALA A 1 112 ? 3.780 -1.477 8.241 1.00 83.19 112 ALA A CA 1
ATOM 926 C C . ALA A 1 112 ? 5.213 -1.881 7.853 1.00 83.19 112 ALA A C 1
ATOM 928 O O . ALA A 1 112 ? 6.166 -1.198 8.226 1.00 83.19 112 ALA A O 1
ATOM 929 N N . GLY A 1 113 ? 5.369 -2.905 7.007 1.00 79.75 113 GLY A N 1
ATOM 930 C CA . GLY A 1 113 ? 6.673 -3.338 6.504 1.00 79.75 113 GLY A CA 1
ATOM 931 C C . GLY A 1 113 ? 7.398 -2.261 5.688 1.00 79.75 113 GLY A C 1
ATOM 932 O O . GLY A 1 113 ? 8.615 -2.117 5.800 1.00 79.75 113 GLY A O 1
ATOM 933 N N . VAL A 1 114 ? 6.676 -1.443 4.910 1.00 76.25 114 VAL A N 1
ATOM 934 C CA . VAL A 1 114 ? 7.274 -0.279 4.224 1.00 76.25 114 VAL A CA 1
ATOM 935 C C . VAL A 1 114 ? 7.738 0.794 5.218 1.00 76.25 114 VAL A C 1
ATOM 937 O O . VAL A 1 114 ? 8.746 1.459 4.969 1.00 76.25 114 VAL A O 1
ATOM 940 N N . SER A 1 115 ? 7.065 0.916 6.361 1.00 72.00 115 SER A N 1
ATOM 941 C CA . SER A 1 115 ? 7.456 1.774 7.487 1.00 72.00 115 SER A CA 1
ATOM 942 C C . SER A 1 115 ? 8.500 1.146 8.424 1.00 72.00 115 SER A C 1
ATOM 944 O O . SER A 1 115 ? 8.807 1.724 9.462 1.00 72.00 115 SER A O 1
ATOM 946 N N . ASN A 1 116 ? 9.096 0.009 8.045 1.00 74.12 116 ASN A N 1
ATOM 947 C CA . ASN A 1 116 ? 10.047 -0.776 8.844 1.00 74.12 116 ASN A CA 1
ATOM 948 C C . ASN A 1 116 ? 9.482 -1.354 10.158 1.00 74.12 116 ASN A C 1
ATOM 950 O O . ASN A 1 116 ? 10.264 -1.690 11.044 1.00 74.12 116 ASN A O 1
ATOM 954 N N . CYS A 1 117 ? 8.164 -1.521 10.267 1.00 74.94 117 CYS A N 1
ATOM 955 C CA . CYS A 1 117 ? 7.508 -2.274 11.336 1.00 74.94 117 CYS A CA 1
ATOM 956 C C . CYS A 1 117 ? 7.358 -3.731 10.878 1.00 74.94 117 CYS A C 1
ATOM 958 O O . CYS A 1 117 ? 6.576 -4.020 9.969 1.00 74.94 117 CYS A O 1
ATOM 960 N N . ASN A 1 118 ? 8.150 -4.639 11.446 1.00 76.94 118 ASN A N 1
ATOM 961 C CA . ASN A 1 118 ? 8.342 -5.989 10.908 1.00 76.94 118 ASN A CA 1
ATOM 962 C C . ASN A 1 118 ? 7.875 -7.105 11.848 1.00 76.94 118 ASN A C 1
ATOM 964 O O . ASN A 1 118 ? 7.617 -8.217 11.372 1.00 76.94 118 ASN A O 1
ATOM 968 N N . ASP A 1 119 ? 7.771 -6.847 13.152 1.00 83.38 119 ASP A N 1
ATOM 969 C CA . ASP A 1 119 ? 7.211 -7.814 14.097 1.00 83.38 119 ASP A CA 1
ATOM 970 C C . ASP A 1 119 ? 5.720 -7.575 14.401 1.00 83.38 119 ASP A C 1
ATOM 972 O O . ASP A 1 119 ? 5.149 -6.534 14.081 1.00 83.38 119 ASP A O 1
ATOM 976 N N . ASP A 1 120 ? 5.055 -8.584 14.976 1.00 81.25 120 ASP A N 1
ATOM 977 C CA . ASP A 1 120 ? 3.604 -8.548 15.209 1.00 81.25 120 ASP A CA 1
ATOM 978 C C . ASP A 1 120 ? 3.182 -7.413 16.164 1.00 81.25 120 ASP A C 1
ATOM 980 O O . ASP A 1 120 ? 2.079 -6.881 16.029 1.00 81.25 120 ASP A O 1
ATOM 984 N N . ALA A 1 121 ? 4.044 -7.045 17.120 1.00 81.69 121 ALA A N 1
ATOM 985 C CA . ALA A 1 121 ? 3.768 -5.987 18.085 1.00 81.69 121 ALA A CA 1
ATOM 986 C C . ALA A 1 121 ? 3.931 -4.609 17.436 1.00 81.69 121 ALA A C 1
ATOM 988 O O . ALA A 1 121 ? 3.035 -3.775 17.556 1.00 81.69 121 ALA A O 1
ATOM 989 N N . GLU A 1 122 ? 5.006 -4.407 16.672 1.00 76.12 122 GLU A N 1
ATOM 990 C CA . GLU A 1 122 ? 5.231 -3.202 15.869 1.00 76.12 122 GLU A CA 1
ATOM 991 C C . GLU A 1 122 ? 4.101 -2.983 14.852 1.00 76.12 122 GLU A C 1
ATOM 993 O O . GLU A 1 122 ? 3.673 -1.854 14.626 1.00 76.12 122 GLU A O 1
ATOM 998 N N . ILE A 1 123 ? 3.578 -4.051 14.242 1.00 81.06 123 ILE A N 1
ATOM 999 C CA . ILE A 1 123 ? 2.450 -3.965 13.303 1.00 81.06 123 ILE A CA 1
ATOM 1000 C C . ILE A 1 123 ? 1.156 -3.561 14.023 1.00 81.06 123 ILE A C 1
ATOM 1002 O O . ILE A 1 123 ? 0.402 -2.731 13.509 1.00 81.06 123 ILE A O 1
ATOM 1006 N N . ALA A 1 124 ? 0.879 -4.124 15.202 1.00 84.94 124 ALA A N 1
ATOM 1007 C CA . ALA A 1 124 ? -0.288 -3.737 15.997 1.00 84.94 124 ALA A CA 1
ATOM 1008 C C . ALA A 1 124 ? -0.183 -2.280 16.484 1.00 84.94 124 ALA A C 1
ATOM 1010 O O . ALA A 1 124 ? -1.163 -1.536 16.452 1.00 84.94 124 ALA A O 1
ATOM 1011 N N . GLU A 1 125 ? 1.016 -1.844 16.863 1.00 82.44 125 GLU A N 1
ATOM 1012 C CA . GLU A 1 125 ? 1.303 -0.461 17.237 1.00 82.44 125 GLU A CA 1
ATOM 1013 C C . GLU A 1 125 ? 1.152 0.495 16.039 1.00 82.44 125 GLU A C 1
ATOM 1015 O O . GLU A 1 125 ? 0.488 1.529 16.147 1.00 82.44 125 GLU A O 1
ATOM 1020 N N . PHE A 1 126 ? 1.665 0.116 14.863 1.00 83.81 126 PHE A N 1
ATOM 1021 C CA . PHE A 1 126 ? 1.446 0.843 13.611 1.00 83.81 126 PHE A CA 1
ATOM 1022 C C . PHE A 1 126 ? -0.048 0.999 13.316 1.00 83.81 126 PHE A C 1
ATOM 1024 O O . PHE A 1 126 ? -0.504 2.094 12.984 1.00 83.81 126 PHE A O 1
ATOM 1031 N N . TRP A 1 127 ? -0.822 -0.076 13.463 1.00 88.69 127 TRP A N 1
ATOM 1032 C CA . TRP A 1 127 ? -2.269 -0.041 13.278 1.00 88.69 127 TRP A CA 1
ATOM 1033 C C . TRP A 1 127 ? -2.935 0.944 14.234 1.00 88.69 127 TRP A C 1
ATOM 1035 O O . TRP A 1 127 ? -3.782 1.723 13.804 1.00 88.69 127 TRP A O 1
ATOM 1045 N N . PHE A 1 128 ? -2.562 0.912 15.514 1.00 84.25 128 PHE A N 1
ATOM 1046 C CA . PHE A 1 128 ? -3.115 1.788 16.540 1.00 84.25 128 PHE A CA 1
ATOM 1047 C C . PHE A 1 128 ? -2.838 3.263 16.229 1.00 84.25 128 PHE A C 1
ATOM 1049 O O . PHE A 1 128 ? -3.773 4.059 16.150 1.00 84.25 128 PHE A O 1
ATOM 1056 N N . PHE A 1 129 ? -1.576 3.621 15.977 1.00 79.81 129 PHE A N 1
ATOM 1057 C CA . PHE A 1 129 ? -1.192 5.015 15.740 1.00 79.81 129 PHE A CA 1
ATOM 1058 C C . PHE A 1 129 ? -1.727 5.590 14.433 1.00 79.81 129 PHE A C 1
ATOM 1060 O O . PHE A 1 129 ? -1.996 6.786 14.360 1.00 79.81 129 PHE A O 1
ATOM 1067 N N . ASN A 1 130 ? -1.897 4.752 13.411 1.00 84.06 130 ASN A N 1
ATOM 1068 C CA . ASN A 1 130 ? -2.360 5.192 12.098 1.00 84.06 130 ASN A CA 1
ATOM 1069 C C . ASN A 1 130 ? -3.847 4.885 11.868 1.00 84.06 130 ASN A C 1
ATOM 1071 O O . ASN A 1 130 ? -4.325 5.056 10.750 1.00 84.06 130 ASN A O 1
ATOM 1075 N N . ASN A 1 131 ? -4.600 4.439 12.887 1.00 88.56 131 ASN A N 1
ATOM 1076 C CA . ASN A 1 131 ? -5.951 3.910 12.683 1.00 88.56 131 ASN A CA 1
ATOM 1077 C C . ASN A 1 131 ? -6.877 4.916 11.989 1.00 88.56 131 ASN A C 1
ATOM 1079 O O . ASN A 1 131 ? -7.550 4.535 11.040 1.00 88.56 131 ASN A O 1
ATOM 1083 N N . MET A 1 132 ? -6.854 6.191 12.392 1.00 85.00 132 MET A N 1
ATOM 1084 C CA . MET A 1 132 ? -7.676 7.243 11.776 1.00 85.00 132 MET A CA 1
ATOM 1085 C C . MET A 1 132 ? -7.381 7.418 10.281 1.00 85.00 132 MET A C 1
ATOM 1087 O O . MET A 1 132 ? -8.299 7.496 9.469 1.00 85.00 132 MET A O 1
ATOM 1091 N N . GLU A 1 133 ? -6.102 7.436 9.893 1.00 83.81 133 GLU A N 1
ATOM 1092 C CA . GLU A 1 133 ? -5.710 7.532 8.483 1.00 83.81 133 GLU A CA 1
ATOM 1093 C C . GLU A 1 133 ? -6.109 6.265 7.717 1.00 83.81 133 GLU A C 1
ATOM 1095 O O . GLU A 1 133 ? -6.661 6.346 6.618 1.00 83.81 133 GLU A O 1
ATOM 1100 N N . LEU A 1 134 ? -5.910 5.091 8.321 1.00 87.62 134 LEU A N 1
ATOM 1101 C CA . LEU A 1 134 ? -6.295 3.809 7.737 1.00 87.62 134 LEU A CA 1
ATOM 1102 C C . LEU A 1 134 ? -7.813 3.700 7.529 1.00 87.62 134 LEU A C 1
ATOM 1104 O O . LEU A 1 134 ? -8.218 3.210 6.480 1.00 87.62 134 LEU A O 1
ATOM 1108 N N . GLN A 1 135 ? -8.652 4.201 8.447 1.00 88.62 135 GLN A N 1
ATOM 1109 C CA . GLN A 1 135 ? -10.117 4.201 8.285 1.00 88.62 135 GLN A CA 1
ATOM 1110 C C . GLN A 1 135 ? -10.574 4.969 7.038 1.00 88.62 135 GLN A C 1
ATOM 1112 O O . GLN A 1 135 ? -11.573 4.610 6.417 1.00 88.62 135 GLN A O 1
ATOM 1117 N N . HIS A 1 136 ? -9.848 6.022 6.656 1.00 84.38 136 HIS A N 1
ATOM 1118 C CA . HIS A 1 136 ? -10.168 6.805 5.465 1.00 84.38 136 HIS A CA 1
ATOM 1119 C C . HIS A 1 136 ? -9.527 6.271 4.180 1.00 84.38 136 HIS A C 1
ATOM 1121 O O . HIS A 1 136 ? -10.055 6.522 3.098 1.00 84.38 136 HIS A O 1
ATOM 1127 N N . LEU A 1 137 ? -8.390 5.576 4.281 1.00 82.12 137 LEU A N 1
ATOM 1128 C CA . LEU A 1 137 ? -7.602 5.126 3.128 1.00 82.12 137 LEU A CA 1
ATOM 1129 C C . LEU A 1 137 ? -7.842 3.666 2.738 1.00 82.12 137 LEU A C 1
ATOM 1131 O O . LEU A 1 137 ? -7.666 3.312 1.574 1.00 82.12 137 LEU A O 1
ATOM 1135 N N . VAL A 1 138 ? -8.183 2.803 3.693 1.00 86.81 138 VAL A N 1
ATOM 1136 C CA . VAL A 1 138 ? -8.237 1.350 3.507 1.00 86.81 138 VAL A CA 1
ATOM 1137 C C . VAL A 1 138 ? -9.692 0.881 3.597 1.00 86.81 138 VAL A C 1
ATOM 1139 O O . VAL A 1 138 ? -10.268 0.814 4.683 1.00 86.81 138 VAL A O 1
ATOM 1142 N N . PRO A 1 139 ? -10.318 0.536 2.461 1.00 85.69 139 PRO A N 1
ATOM 1143 C CA . PRO A 1 139 ? -11.642 -0.071 2.446 1.00 85.69 139 PRO A CA 1
ATOM 1144 C C . PRO A 1 139 ? -11.698 -1.354 3.281 1.00 85.69 139 PRO A C 1
ATOM 1146 O O . PRO A 1 139 ? -10.803 -2.192 3.208 1.00 85.69 139 PRO A O 1
ATOM 1149 N N . GLY A 1 140 ? -12.788 -1.532 4.030 1.00 86.25 140 GLY A N 1
ATOM 1150 C CA . GLY A 1 140 ? -13.018 -2.7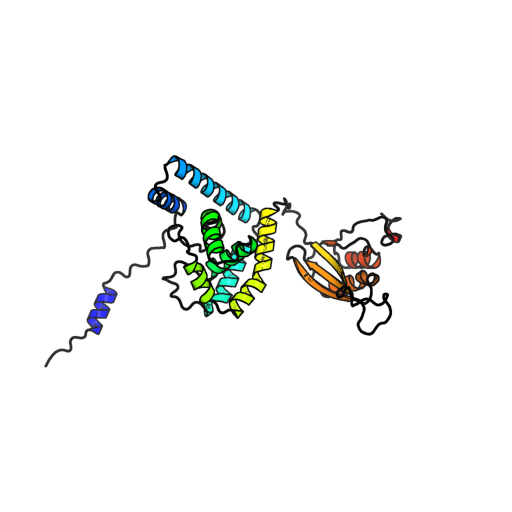50 4.813 1.00 86.25 140 GLY A CA 1
ATOM 1151 C C . GLY A 1 140 ? -12.291 -2.797 6.159 1.00 86.25 140 GLY A C 1
ATOM 1152 O O . GLY A 1 140 ? -12.251 -3.861 6.777 1.00 86.25 140 GLY A O 1
ATOM 1153 N N . MET A 1 141 ? -11.737 -1.674 6.629 1.00 89.31 141 MET A N 1
ATOM 1154 C CA . MET A 1 141 ? -11.209 -1.573 7.989 1.00 89.31 141 MET A CA 1
ATOM 1155 C C . MET A 1 141 ? -12.277 -1.930 9.043 1.00 89.31 141 MET A C 1
ATOM 1157 O O . MET A 1 141 ? -13.439 -1.543 8.897 1.00 89.31 141 MET A O 1
ATOM 1161 N N . PRO A 1 142 ? -11.911 -2.676 10.103 1.00 88.56 142 PRO A N 1
ATOM 1162 C CA . PRO A 1 142 ? -12.795 -2.952 11.229 1.00 88.56 142 PRO A CA 1
ATOM 1163 C C . PRO A 1 142 ? -13.138 -1.676 11.995 1.00 88.56 142 PRO A C 1
ATOM 1165 O O . PRO A 1 142 ? -12.369 -0.713 11.994 1.00 88.56 142 PRO A O 1
ATOM 1168 N N . SER A 1 143 ? -14.251 -1.719 12.731 1.00 86.56 143 SER A N 1
ATOM 1169 C CA . SER A 1 143 ? -14.618 -0.665 13.680 1.00 86.56 143 SER A CA 1
ATOM 1170 C C . SER A 1 143 ? -13.441 -0.319 14.611 1.00 86.56 143 SER A C 1
ATOM 1172 O O . SER A 1 143 ? -12.805 -1.234 15.148 1.00 86.56 143 SER A O 1
ATOM 1174 N N . PRO A 1 144 ? -13.182 0.977 14.871 1.00 84.69 144 PRO A N 1
ATOM 1175 C CA . PRO A 1 144 ? -12.220 1.431 15.873 1.00 84.69 144 PRO A CA 1
ATOM 1176 C C . PRO A 1 144 ? -12.440 0.842 17.275 1.00 84.69 144 PRO A C 1
ATOM 1178 O O . PRO A 1 144 ? -11.496 0.764 18.059 1.00 84.69 144 PRO A O 1
ATOM 1181 N N . LYS A 1 145 ? -13.655 0.368 17.596 1.00 81.69 145 LYS A N 1
ATOM 1182 C CA . LYS A 1 145 ? -13.960 -0.329 18.863 1.00 81.69 145 LYS A CA 1
ATOM 1183 C C . LYS A 1 145 ? -13.247 -1.678 18.976 1.00 81.69 145 LYS A C 1
ATOM 1185 O O . LYS A 1 145 ? -13.135 -2.236 20.066 1.00 81.69 145 LYS A O 1
ATOM 1190 N N . HIS A 1 146 ? -12.769 -2.207 17.855 1.00 80.12 146 HIS A N 1
ATOM 1191 C CA . HIS A 1 146 ? -12.078 -3.481 17.740 1.00 80.12 146 HIS A CA 1
ATOM 1192 C C . HIS A 1 146 ? -10.640 -3.252 17.257 1.00 80.12 146 HIS A C 1
ATOM 1194 O O . HIS A 1 146 ? -10.257 -3.676 16.166 1.00 80.12 146 HIS A O 1
ATOM 1200 N N . MET A 1 147 ? -9.815 -2.590 18.074 1.00 82.88 147 MET A N 1
ATOM 1201 C CA . MET A 1 147 ? -8.379 -2.461 17.791 1.00 82.88 147 MET A CA 1
ATOM 1202 C C . MET A 1 147 ? -7.704 -3.831 17.727 1.00 82.88 147 MET A C 1
ATOM 1204 O O . MET A 1 147 ? -8.010 -4.725 18.514 1.00 82.88 147 MET A O 1
ATOM 1208 N N . ILE A 1 148 ? -6.800 -3.999 16.764 1.00 86.19 148 ILE A N 1
ATOM 1209 C CA . ILE A 1 148 ? -6.103 -5.266 16.553 1.00 86.19 148 ILE A CA 1
ATOM 1210 C C . ILE A 1 148 ? -5.030 -5.476 17.632 1.00 86.19 148 ILE A C 1
ATOM 1212 O O . ILE A 1 148 ? -4.338 -4.536 18.016 1.00 86.19 148 ILE A O 1
ATOM 1216 N N . SER A 1 149 ? -4.876 -6.711 18.111 1.00 87.50 149 SER A N 1
ATOM 1217 C CA . SER A 1 149 ? -3.755 -7.105 18.975 1.00 87.50 149 SER A CA 1
ATOM 1218 C C . SER A 1 149 ? -2.630 -7.768 18.179 1.00 87.50 149 SER A C 1
ATOM 1220 O O . SER A 1 149 ? -2.863 -8.308 17.094 1.00 87.50 149 SER A O 1
ATOM 1222 N N . ASP A 1 150 ? -1.429 -7.810 18.754 1.00 83.94 150 ASP A N 1
ATOM 1223 C CA . ASP A 1 150 ? -0.279 -8.551 18.221 1.00 83.94 150 ASP A CA 1
ATOM 1224 C C . ASP A 1 150 ? -0.611 -10.040 17.998 1.00 83.94 150 ASP A C 1
ATOM 1226 O O . ASP A 1 150 ? -0.307 -10.607 16.948 1.00 83.94 150 ASP A O 1
ATOM 1230 N N . GLU A 1 151 ? -1.335 -10.672 18.928 1.00 85.69 151 GLU A N 1
ATOM 1231 C CA . GLU A 1 151 ? -1.774 -12.064 18.771 1.00 85.69 151 GLU A CA 1
ATOM 1232 C C . GLU A 1 151 ? -2.792 -12.231 17.631 1.00 85.69 151 GLU A C 1
ATOM 1234 O O . GLU A 1 151 ? -2.798 -13.257 16.946 1.00 85.69 151 GLU A O 1
ATOM 1239 N N . THR A 1 152 ? -3.626 -11.220 17.369 1.00 88.56 152 THR A N 1
ATOM 1240 C CA . THR A 1 152 ? -4.561 -11.241 16.233 1.00 88.56 152 THR A CA 1
ATOM 1241 C C . THR A 1 152 ? -3.807 -11.134 14.908 1.00 88.56 152 THR A C 1
ATOM 1243 O O . THR A 1 152 ? -4.083 -11.912 13.991 1.00 88.56 152 THR A O 1
ATOM 1246 N N . VAL A 1 153 ? -2.813 -10.240 14.821 1.00 84.44 153 VAL A N 1
ATOM 1247 C CA . VAL A 1 153 ? -1.907 -10.133 13.662 1.00 84.44 153 VAL A CA 1
ATOM 1248 C C . VAL A 1 153 ? -1.217 -11.475 13.414 1.00 84.44 153 VAL A C 1
ATOM 1250 O O . VAL A 1 153 ? -1.284 -12.019 12.308 1.00 84.44 153 VAL A O 1
ATOM 1253 N N . ARG A 1 154 ? -0.625 -12.059 14.461 1.00 82.81 154 ARG A N 1
ATOM 1254 C CA . ARG A 1 154 ? 0.055 -13.356 14.403 1.00 82.81 154 ARG A CA 1
ATOM 1255 C C . ARG A 1 154 ? -0.868 -14.474 13.936 1.00 82.81 154 ARG A C 1
ATOM 1257 O O . ARG A 1 154 ? -0.485 -15.278 13.088 1.00 82.81 154 ARG A O 1
ATOM 1264 N N . THR A 1 155 ? -2.074 -14.538 14.494 1.00 88.00 155 THR A N 1
ATOM 1265 C CA . THR A 1 155 ? -3.072 -15.557 14.149 1.00 88.00 155 THR A CA 1
ATOM 1266 C C . THR A 1 155 ? -3.446 -15.455 12.678 1.00 88.00 155 THR A C 1
ATOM 1268 O O . THR A 1 155 ? -3.408 -16.458 11.974 1.00 88.00 155 THR A O 1
ATOM 1271 N N . ILE A 1 156 ? -3.727 -14.248 12.186 1.00 87.81 156 ILE A N 1
ATOM 1272 C CA . ILE A 1 156 ? -4.074 -14.022 10.781 1.00 87.81 156 ILE A CA 1
ATOM 1273 C C . ILE A 1 156 ? -2.924 -14.405 9.852 1.00 87.81 156 ILE A C 1
ATOM 1275 O O . ILE A 1 156 ? -3.144 -15.129 8.886 1.00 87.81 156 ILE A O 1
ATOM 1279 N N . ARG A 1 157 ? -1.690 -14.004 10.168 1.00 85.06 157 ARG A N 1
ATOM 1280 C CA . ARG A 1 157 ? -0.513 -14.389 9.376 1.00 85.06 157 ARG A CA 1
ATOM 1281 C C . ARG A 1 157 ? -0.307 -15.906 9.331 1.00 85.06 157 ARG A C 1
ATOM 1283 O O . ARG A 1 157 ? 0.125 -16.412 8.306 1.00 85.06 157 ARG A O 1
ATOM 1290 N N . LYS A 1 158 ? -0.636 -16.629 10.409 1.00 87.62 158 LYS A N 1
ATOM 1291 C CA . LYS A 1 158 ? -0.566 -18.102 10.472 1.00 87.62 158 LYS A CA 1
ATOM 1292 C C . LYS A 1 158 ? -1.677 -18.813 9.694 1.00 87.62 158 LYS A C 1
ATOM 1294 O O . LYS A 1 158 ? -1.496 -19.977 9.354 1.00 87.62 158 LYS A O 1
ATOM 1299 N N . LEU A 1 159 ? -2.814 -18.158 9.446 1.00 86.94 159 LEU A N 1
ATOM 1300 C CA . LEU A 1 159 ? -3.888 -18.726 8.618 1.00 86.94 159 LEU A CA 1
ATOM 1301 C C . LEU A 1 159 ? -3.493 -18.798 7.141 1.00 86.94 159 LEU A C 1
ATOM 1303 O O . LEU A 1 159 ? -4.024 -19.624 6.406 1.00 86.94 159 LEU A O 1
ATOM 1307 N N . VAL A 1 160 ? -2.571 -17.939 6.712 1.00 86.69 160 VAL A N 1
ATOM 1308 C CA . VAL A 1 160 ? -2.146 -17.844 5.319 1.00 86.69 160 VAL A CA 1
ATOM 1309 C C . VAL A 1 160 ? -0.917 -18.735 5.115 1.00 86.69 160 VAL A C 1
ATOM 1311 O O . VAL A 1 160 ? 0.085 -18.547 5.810 1.00 86.69 160 VAL A O 1
ATOM 1314 N N . PRO A 1 161 ? -0.958 -19.697 4.176 1.00 86.38 161 PRO A N 1
ATOM 1315 C CA . PRO A 1 161 ? 0.200 -20.516 3.835 1.00 86.38 161 PRO A CA 1
ATOM 1316 C C . PRO A 1 161 ? 1.431 -19.672 3.472 1.00 86.38 161 PRO A C 1
ATOM 1318 O O . PRO A 1 161 ? 1.311 -18.591 2.892 1.00 86.38 161 PRO A O 1
ATOM 1321 N N . GLU A 1 162 ? 2.625 -20.163 3.812 1.00 82.06 162 GLU A N 1
ATOM 1322 C CA . GLU A 1 162 ? 3.883 -19.419 3.641 1.00 82.06 162 GLU A CA 1
ATOM 1323 C C . GLU A 1 162 ? 4.166 -19.055 2.174 1.00 82.06 162 GLU A C 1
ATOM 1325 O O . GLU A 1 162 ? 4.627 -17.952 1.883 1.00 82.06 162 GLU A O 1
ATOM 1330 N N . ASP A 1 163 ? 3.842 -19.947 1.240 1.00 81.50 163 ASP A N 1
ATOM 1331 C CA . ASP A 1 163 ? 3.976 -19.730 -0.201 1.00 81.50 163 ASP A CA 1
ATOM 1332 C C . ASP A 1 163 ? 3.031 -18.633 -0.711 1.00 81.50 163 ASP A C 1
ATOM 1334 O O . ASP A 1 163 ? 3.455 -17.760 -1.474 1.00 81.50 163 ASP A O 1
ATOM 1338 N N . VAL A 1 164 ? 1.783 -18.620 -0.232 1.00 82.94 164 VAL A N 1
ATOM 1339 C CA . VAL A 1 164 ? 0.800 -17.570 -0.539 1.00 82.94 164 VAL A CA 1
ATOM 1340 C C . VAL A 1 164 ? 1.244 -16.229 0.048 1.00 82.94 164 VAL A C 1
ATOM 1342 O O . VAL A 1 164 ? 1.255 -15.221 -0.660 1.00 82.94 164 VAL A O 1
ATOM 1345 N N . MET A 1 165 ? 1.697 -16.210 1.306 1.00 80.50 165 MET A N 1
ATOM 1346 C CA . MET A 1 165 ? 2.275 -15.018 1.938 1.00 80.50 165 MET A CA 1
ATOM 1347 C C . MET A 1 165 ? 3.449 -14.468 1.126 1.00 80.50 165 MET A C 1
ATOM 1349 O O . MET A 1 165 ? 3.480 -13.281 0.801 1.00 80.50 165 MET A O 1
ATOM 1353 N N . HIS A 1 166 ? 4.402 -15.323 0.751 1.00 78.50 166 HIS A N 1
ATOM 1354 C CA . HIS A 1 166 ? 5.560 -14.913 -0.035 1.00 78.50 166 HIS A CA 1
ATOM 1355 C C . HIS A 1 166 ? 5.151 -14.345 -1.404 1.00 78.50 166 HIS A C 1
ATOM 1357 O O . HIS A 1 166 ? 5.705 -13.331 -1.846 1.00 78.50 166 HIS A O 1
ATOM 1363 N N . ALA A 1 167 ? 4.170 -14.960 -2.073 1.00 80.94 167 ALA A N 1
ATOM 1364 C CA . ALA A 1 167 ? 3.642 -14.479 -3.348 1.00 80.94 167 ALA A CA 1
ATOM 1365 C C . ALA A 1 167 ? 3.006 -13.087 -3.216 1.00 80.94 167 ALA A C 1
ATOM 1367 O O . ALA A 1 167 ? 3.330 -12.197 -4.003 1.00 80.94 167 ALA A O 1
ATOM 1368 N N . ILE A 1 168 ? 2.178 -12.872 -2.188 1.00 84.44 168 ILE A N 1
ATOM 1369 C CA . ILE A 1 168 ? 1.550 -11.577 -1.882 1.00 84.44 168 ILE A CA 1
ATOM 1370 C C . ILE A 1 168 ? 2.617 -10.502 -1.649 1.00 84.44 168 ILE A C 1
ATOM 1372 O O . ILE A 1 168 ? 2.592 -9.455 -2.299 1.00 84.44 168 ILE A O 1
ATOM 1376 N N . PHE A 1 169 ? 3.599 -10.764 -0.782 1.00 79.50 169 PHE A N 1
ATOM 1377 C CA . PHE A 1 169 ? 4.675 -9.806 -0.517 1.00 79.50 169 PHE A CA 1
ATOM 1378 C C . PHE A 1 169 ? 5.477 -9.491 -1.781 1.00 79.50 169 PHE A C 1
ATOM 1380 O O . PHE A 1 169 ? 5.669 -8.325 -2.110 1.00 79.50 169 PHE A O 1
ATOM 1387 N N . THR A 1 170 ? 5.882 -10.500 -2.549 1.00 78.88 170 THR A N 1
ATOM 1388 C CA . THR A 1 170 ? 6.656 -10.286 -3.784 1.00 78.88 170 THR A CA 1
ATOM 1389 C C . THR A 1 170 ? 5.878 -9.455 -4.810 1.00 78.88 170 THR A C 1
ATOM 1391 O O . THR A 1 170 ? 6.441 -8.569 -5.452 1.00 78.88 170 THR A O 1
ATOM 1394 N N . LYS A 1 171 ? 4.576 -9.720 -4.950 1.00 83.94 171 LYS A N 1
ATOM 1395 C CA . LYS A 1 171 ? 3.694 -9.095 -5.945 1.00 83.94 171 LYS A CA 1
ATOM 1396 C C . LYS A 1 171 ? 3.313 -7.659 -5.586 1.00 83.94 171 LYS A C 1
ATOM 1398 O O . LYS A 1 171 ? 3.214 -6.815 -6.478 1.00 83.94 171 LYS A O 1
ATOM 1403 N N . TYR A 1 172 ? 3.092 -7.374 -4.302 1.00 84.56 172 TYR A N 1
ATOM 1404 C CA . TYR A 1 172 ? 2.475 -6.118 -3.871 1.00 84.56 172 TYR A CA 1
ATOM 1405 C C . TYR A 1 172 ? 3.396 -5.193 -3.078 1.00 84.56 172 TYR A C 1
ATOM 1407 O O . TYR A 1 172 ? 3.176 -3.985 -3.113 1.00 84.56 172 TYR A O 1
ATOM 1415 N N . PH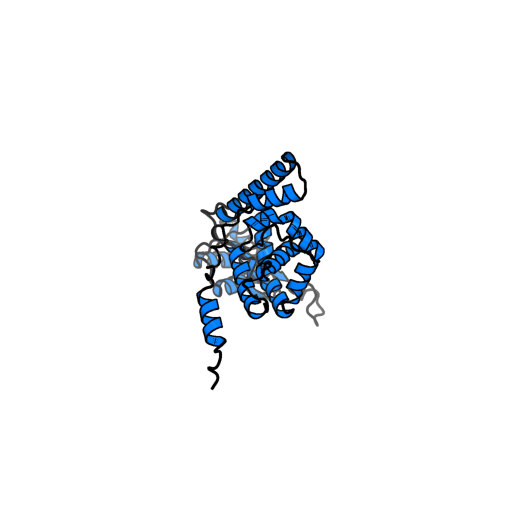E A 1 173 ? 4.450 -5.692 -2.424 1.00 77.19 173 PHE A N 1
ATOM 1416 C CA . PHE A 1 173 ? 5.305 -4.863 -1.562 1.00 77.19 173 PHE A CA 1
ATOM 1417 C C . PHE A 1 173 ? 5.929 -3.680 -2.312 1.00 77.19 173 PHE A C 1
ATOM 1419 O O . PHE A 1 173 ? 5.884 -2.548 -1.832 1.00 77.19 173 PHE A O 1
ATOM 1426 N N . ASN A 1 174 ? 6.438 -3.904 -3.529 1.00 70.06 174 ASN A N 1
ATOM 1427 C CA . ASN A 1 174 ? 6.976 -2.819 -4.352 1.00 70.06 174 ASN A CA 1
ATOM 1428 C C . ASN A 1 174 ? 5.887 -1.824 -4.770 1.00 70.06 174 ASN A C 1
ATOM 1430 O O . ASN A 1 174 ? 6.110 -0.623 -4.677 1.00 70.06 174 ASN A O 1
ATOM 1434 N N . LYS A 1 175 ? 4.690 -2.294 -5.144 1.00 75.19 175 LYS A N 1
ATOM 1435 C CA . LYS A 1 175 ? 3.566 -1.419 -5.524 1.00 75.19 175 LYS A CA 1
ATOM 1436 C C . LYS A 1 175 ? 3.130 -0.523 -4.366 1.00 75.19 175 LYS A C 1
ATOM 1438 O O . LYS A 1 175 ? 2.929 0.676 -4.554 1.00 75.19 175 LYS A O 1
ATOM 1443 N N . VAL A 1 176 ? 3.050 -1.088 -3.161 1.00 72.94 176 VAL A N 1
ATOM 1444 C CA . VAL A 1 176 ? 2.755 -0.353 -1.925 1.00 72.94 176 VAL A CA 1
ATOM 1445 C C . VAL A 1 176 ? 3.855 0.667 -1.633 1.00 72.94 176 VAL A C 1
ATOM 1447 O O . VAL A 1 176 ? 3.564 1.838 -1.405 1.00 72.94 176 VAL A O 1
ATOM 1450 N N . LYS A 1 177 ? 5.125 0.257 -1.706 1.00 68.81 177 LYS A N 1
ATOM 1451 C CA . LYS A 1 177 ? 6.273 1.137 -1.464 1.00 68.81 177 LYS A CA 1
ATOM 1452 C C . LYS A 1 177 ? 6.342 2.308 -2.443 1.00 68.81 177 LYS A C 1
ATOM 1454 O O . LYS A 1 177 ? 6.620 3.423 -2.014 1.00 68.81 177 LYS A O 1
ATOM 1459 N N . VAL A 1 178 ? 6.090 2.069 -3.730 1.00 64.88 178 VAL A N 1
ATOM 1460 C CA . VAL A 1 178 ? 6.028 3.114 -4.765 1.00 64.88 178 VAL A CA 1
ATOM 1461 C C . VAL A 1 178 ? 4.882 4.075 -4.476 1.00 64.88 178 VAL A C 1
ATOM 1463 O O . VAL A 1 178 ? 5.116 5.274 -4.369 1.00 64.88 178 VAL A O 1
ATOM 1466 N N . SER A 1 179 ? 3.688 3.541 -4.207 1.00 64.38 179 SER A N 1
ATOM 1467 C CA . SER A 1 179 ? 2.512 4.352 -3.874 1.00 64.38 179 SER A CA 1
ATOM 1468 C C . SER A 1 179 ? 2.763 5.241 -2.651 1.00 64.38 179 SER A C 1
ATOM 1470 O O . SER A 1 179 ? 2.488 6.436 -2.687 1.00 64.38 179 SER A O 1
ATOM 1472 N N . ILE A 1 180 ? 3.350 4.695 -1.578 1.00 61.44 180 ILE A N 1
ATOM 1473 C CA . ILE A 1 180 ? 3.714 5.456 -0.371 1.00 61.44 180 ILE A CA 1
ATOM 1474 C C . ILE A 1 180 ? 4.814 6.478 -0.653 1.00 61.44 180 ILE A C 1
ATOM 1476 O O . ILE A 1 180 ? 4.740 7.610 -0.177 1.00 61.44 180 ILE A O 1
ATOM 1480 N N . ALA A 1 181 ? 5.829 6.117 -1.434 1.00 58.44 181 ALA A N 1
ATOM 1481 C CA . ALA A 1 181 ? 6.887 7.048 -1.799 1.00 58.44 181 ALA A CA 1
ATOM 1482 C C . ALA A 1 181 ? 6.341 8.246 -2.590 1.00 58.44 181 ALA A C 1
ATOM 1484 O O . ALA A 1 181 ? 6.782 9.369 -2.345 1.00 58.44 181 ALA A O 1
ATOM 1485 N N . ASP A 1 182 ? 5.369 8.032 -3.475 1.00 54.78 182 ASP A N 1
ATOM 1486 C CA . ASP A 1 182 ? 4.705 9.103 -4.220 1.00 54.78 182 ASP A CA 1
ATOM 1487 C C . ASP A 1 182 ? 3.782 9.942 -3.324 1.00 54.78 182 ASP A C 1
ATOM 1489 O O . ASP A 1 182 ? 3.799 11.172 -3.421 1.00 54.78 182 ASP A O 1
ATOM 1493 N N . MET A 1 183 ? 3.078 9.317 -2.367 1.00 54.59 183 MET A N 1
ATOM 1494 C CA . MET A 1 183 ? 2.313 10.026 -1.326 1.00 54.59 183 MET A CA 1
ATOM 1495 C C . MET A 1 183 ? 3.192 10.979 -0.506 1.00 54.59 183 MET A C 1
ATOM 1497 O O . MET A 1 183 ? 2.814 12.124 -0.258 1.00 54.59 183 MET A O 1
ATOM 1501 N N . ILE A 1 184 ? 4.374 10.517 -0.087 1.00 49.97 184 ILE A N 1
ATOM 1502 C CA . ILE A 1 184 ? 5.304 11.298 0.739 1.00 49.97 184 ILE A CA 1
ATOM 1503 C C . ILE A 1 184 ? 5.963 12.409 -0.087 1.00 49.97 184 ILE A C 1
ATOM 1505 O O . ILE A 1 184 ? 6.149 13.525 0.404 1.00 49.97 184 ILE A O 1
ATOM 1509 N N . LYS A 1 185 ? 6.324 12.124 -1.346 1.00 48.91 185 LYS A N 1
ATOM 1510 C CA . LYS A 1 185 ? 7.130 13.034 -2.170 1.00 48.91 185 LYS A CA 1
ATOM 1511 C C . LYS A 1 185 ? 6.381 14.247 -2.710 1.00 48.91 185 LYS A C 1
ATOM 1513 O O . LYS A 1 185 ? 7.080 15.144 -3.172 1.00 48.91 185 LYS A O 1
ATOM 1518 N N . ASN A 1 186 ? 5.042 14.312 -2.634 1.00 48.69 186 ASN A N 1
ATOM 1519 C CA . ASN A 1 186 ? 4.235 15.514 -2.925 1.00 48.69 186 ASN A CA 1
ATOM 1520 C C . ASN A 1 186 ? 4.769 16.357 -4.105 1.00 48.69 186 ASN A C 1
ATOM 1522 O O . ASN A 1 186 ? 4.866 17.582 -4.014 1.00 48.69 186 ASN A O 1
ATOM 1526 N N . LYS A 1 187 ? 5.175 15.723 -5.210 1.00 41.19 187 LYS A N 1
ATOM 1527 C CA . LYS A 1 187 ? 5.536 16.472 -6.411 1.00 41.19 187 LYS A CA 1
ATOM 1528 C C . LYS A 1 187 ? 4.234 16.828 -7.112 1.00 41.19 187 LYS A C 1
ATOM 1530 O O . LYS A 1 187 ? 3.503 15.927 -7.511 1.00 41.19 187 LYS A O 1
ATOM 1535 N N . ASP A 1 188 ? 3.939 18.124 -7.216 1.00 38.75 188 ASP A N 1
ATOM 1536 C CA . ASP A 1 188 ? 2.894 18.652 -8.096 1.00 38.75 188 ASP A CA 1
ATOM 1537 C C . ASP A 1 188 ? 3.194 18.184 -9.527 1.00 38.75 188 ASP A C 1
ATOM 1539 O O . ASP A 1 188 ? 3.973 18.801 -10.252 1.00 38.75 188 ASP A O 1
ATOM 1543 N N . TYR A 1 189 ? 2.617 17.054 -9.926 1.00 43.94 189 TYR A N 1
ATOM 1544 C CA . TYR A 1 189 ? 2.510 16.703 -11.330 1.00 43.94 189 TYR A CA 1
ATOM 1545 C C . TYR A 1 189 ? 1.240 17.365 -11.843 1.00 43.94 189 TYR A C 1
ATOM 1547 O O . TYR A 1 189 ? 0.130 17.030 -11.424 1.00 43.94 189 TYR A O 1
ATOM 1555 N N . ASP A 1 190 ? 1.413 18.338 -12.732 1.00 42.53 190 ASP A N 1
ATOM 1556 C CA . ASP A 1 190 ? 0.334 18.888 -13.540 1.00 42.53 190 ASP A CA 1
ATOM 1557 C C . ASP A 1 190 ? -0.281 17.751 -14.375 1.00 42.53 190 ASP A C 1
ATOM 1559 O O . ASP A 1 190 ? 0.185 17.408 -15.461 1.00 42.53 190 ASP A O 1
ATOM 1563 N N . SER A 1 191 ? -1.308 17.108 -13.813 1.00 46.72 191 SER A N 1
ATOM 1564 C CA . SER A 1 191 ? -1.967 15.921 -14.374 1.00 46.72 191 SER A CA 1
ATOM 1565 C C . SER A 1 191 ? -2.611 16.151 -15.745 1.00 46.72 191 SER A C 1
ATOM 1567 O O . SER A 1 191 ? -3.000 15.183 -16.395 1.00 46.72 191 SER A O 1
ATOM 1569 N N . GLN A 1 192 ? -2.729 17.406 -16.195 1.00 43.28 192 GLN A N 1
ATOM 1570 C CA . GLN A 1 192 ? -3.256 17.728 -17.520 1.00 43.28 192 GLN A CA 1
ATOM 1571 C C . GLN A 1 192 ? -2.203 17.605 -18.631 1.00 43.28 192 GLN A C 1
ATOM 1573 O O . GLN A 1 192 ? -2.583 17.495 -19.791 1.00 43.28 192 GLN A O 1
ATOM 1578 N N . ASN A 1 193 ? -0.910 17.553 -18.284 1.00 54.09 193 ASN A N 1
ATOM 1579 C CA . ASN A 1 193 ? 0.212 17.453 -19.227 1.00 54.09 193 ASN A CA 1
ATOM 1580 C C . ASN A 1 193 ? 1.156 16.282 -18.903 1.00 54.09 193 ASN A C 1
ATOM 1582 O O . ASN A 1 193 ? 2.328 16.287 -19.283 1.00 54.09 193 ASN A O 1
ATOM 1586 N N . TYR A 1 194 ? 0.666 15.292 -18.155 1.00 58.50 194 TYR A N 1
ATOM 1587 C CA . TYR A 1 194 ? 1.462 14.133 -17.782 1.00 58.50 194 TYR A CA 1
ATOM 1588 C C . TYR A 1 194 ? 1.705 13.229 -18.986 1.00 58.50 194 TYR A C 1
ATOM 1590 O O . TYR A 1 194 ? 0.758 12.779 -19.626 1.00 58.50 194 TYR A O 1
ATOM 1598 N N . ARG A 1 195 ? 2.981 12.941 -19.237 1.00 69.38 195 ARG A N 1
ATOM 1599 C CA . ARG A 1 195 ? 3.446 12.058 -20.299 1.00 69.38 195 ARG A CA 1
ATOM 1600 C C . ARG A 1 195 ? 4.299 10.966 -19.687 1.00 69.38 195 ARG A C 1
ATOM 1602 O O . ARG A 1 195 ? 5.180 11.261 -18.876 1.00 69.38 195 ARG A O 1
ATOM 1609 N N . LYS A 1 196 ? 4.038 9.725 -20.082 1.00 76.25 196 LYS A N 1
ATOM 1610 C CA . LYS A 1 196 ? 4.760 8.557 -19.582 1.00 76.25 196 LYS A CA 1
ATOM 1611 C C . LYS A 1 196 ? 6.245 8.656 -19.900 1.00 76.25 196 LYS A C 1
ATOM 1613 O O . LYS A 1 196 ? 6.614 9.141 -20.968 1.00 76.25 196 LYS A O 1
ATOM 1618 N N . THR A 1 197 ? 7.104 8.177 -19.005 1.00 84.75 197 THR A N 1
ATOM 1619 C CA . THR A 1 197 ? 8.556 8.224 -19.228 1.00 84.75 197 THR A CA 1
ATOM 1620 C C . THR A 1 197 ? 9.197 6.840 -19.236 1.00 84.75 197 THR A C 1
ATOM 1622 O O . THR A 1 197 ? 8.902 5.987 -18.399 1.00 84.75 197 THR A O 1
ATOM 1625 N N . LEU A 1 198 ? 10.080 6.619 -20.214 1.00 88.31 198 LEU A N 1
ATOM 1626 C CA . LEU A 1 198 ? 10.861 5.396 -20.377 1.00 88.31 198 LEU A CA 1
ATOM 1627 C C . LEU A 1 198 ? 12.347 5.698 -20.170 1.00 88.31 198 LEU A C 1
ATOM 1629 O O . LEU A 1 198 ? 12.952 6.438 -20.947 1.00 88.31 198 LEU A O 1
ATOM 1633 N N . GLY A 1 199 ? 12.936 5.103 -19.135 1.00 90.00 199 GLY A N 1
ATOM 1634 C CA . GLY A 1 199 ? 14.339 5.285 -18.774 1.00 90.00 199 GLY A CA 1
ATOM 1635 C C . GLY A 1 199 ? 15.211 4.130 -19.258 1.00 90.00 199 GLY A C 1
ATOM 1636 O O . GLY A 1 199 ? 15.043 2.997 -18.812 1.00 90.00 199 GLY A O 1
ATOM 1637 N N . GLY A 1 200 ? 16.166 4.405 -20.144 1.00 90.31 200 GLY A N 1
ATOM 1638 C CA . GLY A 1 200 ? 17.181 3.446 -20.577 1.00 90.31 200 GLY A CA 1
ATOM 1639 C C . GLY A 1 200 ? 18.442 3.505 -19.712 1.00 90.31 200 GLY A C 1
ATOM 1640 O O . GLY A 1 200 ? 19.048 4.570 -19.581 1.00 90.31 200 GLY A O 1
ATOM 1641 N N . ASP A 1 201 ? 18.882 2.363 -19.176 1.00 86.06 201 ASP A N 1
ATOM 1642 C CA . ASP A 1 201 ? 20.140 2.263 -18.424 1.00 86.06 201 ASP A CA 1
ATOM 1643 C C . ASP A 1 201 ? 20.953 1.005 -18.772 1.00 86.06 201 ASP A C 1
ATOM 1645 O O . ASP A 1 201 ? 20.420 -0.031 -19.180 1.00 86.06 201 ASP A O 1
ATOM 1649 N N . GLY A 1 202 ? 22.273 1.119 -18.626 1.00 80.44 202 GLY A N 1
ATOM 1650 C CA . GLY A 1 202 ? 23.245 0.064 -18.878 1.00 80.44 202 GLY A CA 1
ATOM 1651 C C . GLY A 1 202 ? 24.058 -0.263 -17.628 1.00 80.44 202 GLY A C 1
ATOM 1652 O O . GLY A 1 202 ? 24.912 0.518 -17.203 1.00 80.44 202 GLY A O 1
ATOM 1653 N N . GLN A 1 203 ? 23.881 -1.468 -17.087 1.00 77.44 203 GLN A N 1
ATOM 1654 C CA . GLN A 1 203 ? 24.539 -1.924 -15.866 1.00 77.44 203 GLN A CA 1
ATOM 1655 C C . GLN A 1 203 ? 25.460 -3.129 -16.108 1.00 77.44 203 GLN A C 1
ATOM 1657 O O . GLN A 1 203 ? 25.101 -4.118 -16.748 1.00 77.44 203 GLN A O 1
ATOM 1662 N N . GLU A 1 204 ? 26.665 -3.091 -15.531 1.00 69.62 204 GLU A N 1
ATOM 1663 C CA . GLU A 1 204 ? 27.561 -4.253 -15.532 1.00 69.62 204 GLU A CA 1
ATOM 1664 C C . GLU A 1 204 ? 26.968 -5.361 -14.639 1.00 69.62 204 GLU A C 1
ATOM 1666 O O . GLU A 1 204 ? 26.901 -5.208 -13.422 1.00 69.62 204 GLU A O 1
ATOM 1671 N N . LEU A 1 205 ? 26.572 -6.501 -15.223 1.00 62.38 205 LEU A N 1
ATOM 1672 C CA . LEU A 1 205 ? 25.922 -7.603 -14.485 1.00 62.38 205 LEU A CA 1
ATOM 1673 C C . LEU A 1 205 ? 26.883 -8.338 -13.547 1.00 62.38 205 LEU A C 1
ATOM 1675 O O . LEU A 1 205 ? 26.471 -8.984 -12.587 1.00 62.38 205 LEU A O 1
ATOM 1679 N N . ARG A 1 206 ? 28.184 -8.277 -13.841 1.00 61.62 206 ARG A N 1
ATOM 1680 C CA . ARG A 1 206 ? 29.239 -8.854 -13.008 1.00 61.62 206 ARG A CA 1
ATOM 1681 C C . ARG A 1 206 ? 30.430 -7.902 -13.007 1.00 61.62 206 ARG A C 1
ATOM 1683 O O . ARG A 1 206 ? 31.126 -7.776 -14.012 1.00 61.62 206 ARG A O 1
ATOM 1690 N N . ALA A 1 207 ? 30.664 -7.259 -11.862 1.00 54.56 207 ALA A N 1
ATOM 1691 C CA . ALA A 1 207 ? 31.777 -6.327 -11.649 1.00 54.56 207 ALA A CA 1
ATOM 1692 C C . ALA A 1 207 ? 33.159 -7.018 -11.660 1.00 54.56 207 ALA A C 1
ATOM 1694 O O . ALA A 1 207 ? 34.194 -6.369 -11.809 1.00 54.56 207 ALA A O 1
ATOM 1695 N N . THR A 1 208 ? 33.182 -8.345 -11.493 1.00 54.50 208 THR A N 1
ATOM 1696 C CA . THR A 1 208 ? 34.387 -9.183 -11.503 1.00 54.50 208 THR A CA 1
ATOM 1697 C C . THR A 1 208 ? 34.747 -9.693 -12.901 1.00 54.50 208 THR A C 1
ATOM 1699 O O . THR A 1 208 ? 33.944 -9.688 -13.834 1.00 54.50 208 THR A O 1
ATOM 1702 N N . TYR A 1 209 ? 36.002 -10.123 -13.055 1.00 59.84 209 TYR A N 1
ATOM 1703 C CA . TYR A 1 209 ? 36.550 -10.632 -14.313 1.00 59.84 209 TYR A CA 1
ATOM 1704 C C . TYR A 1 209 ? 35.744 -11.820 -14.841 1.00 59.84 209 TYR A C 1
ATOM 1706 O O . TYR A 1 209 ? 35.208 -12.618 -14.068 1.00 59.84 209 TYR A O 1
ATOM 1714 N N . ARG A 1 210 ? 35.715 -11.983 -16.167 1.00 59.88 210 ARG A N 1
ATOM 1715 C CA . ARG A 1 210 ? 35.166 -13.199 -16.764 1.00 59.88 210 ARG A CA 1
ATOM 1716 C C . ARG A 1 210 ? 35.976 -14.407 -16.291 1.00 59.88 210 ARG A C 1
ATOM 1718 O O . ARG A 1 210 ? 37.194 -14.455 -16.470 1.00 59.88 210 ARG A O 1
ATOM 1725 N N . GLU A 1 211 ? 35.282 -15.373 -15.710 1.00 51.97 211 GLU A N 1
ATOM 1726 C CA . GLU A 1 211 ? 35.856 -16.625 -15.228 1.00 51.97 211 GLU A CA 1
ATOM 1727 C C . GLU A 1 211 ? 36.654 -17.313 -16.350 1.00 51.97 211 GLU A C 1
ATOM 1729 O O . GLU A 1 211 ? 36.188 -17.409 -17.488 1.00 51.97 211 GLU A O 1
ATOM 1734 N N . GLY A 1 212 ? 37.908 -17.678 -16.066 1.00 61.91 212 GLY A N 1
ATOM 1735 C CA . GLY A 1 212 ? 38.840 -18.237 -17.054 1.00 61.91 212 GLY A CA 1
ATOM 1736 C C . GLY A 1 212 ? 39.595 -17.225 -17.936 1.00 61.91 212 GLY A C 1
ATOM 1737 O O . GLY A 1 212 ? 40.321 -17.638 -18.837 1.00 61.91 212 GLY A O 1
ATOM 1738 N N . SER A 1 213 ? 39.473 -15.907 -17.721 1.00 55.84 213 SER A N 1
ATOM 1739 C CA . SER A 1 213 ? 40.284 -14.898 -18.429 1.00 55.84 213 SER A CA 1
ATOM 1740 C C . SER A 1 213 ? 41.382 -14.287 -17.552 1.00 55.84 213 SER A C 1
ATOM 1742 O O . SER A 1 213 ? 41.103 -13.643 -16.550 1.00 55.84 213 SER A O 1
ATOM 1744 N N . PHE A 1 214 ? 42.638 -14.365 -18.008 1.00 55.41 214 PHE A N 1
ATOM 1745 C CA . PHE A 1 214 ? 43.810 -13.751 -17.355 1.00 55.41 214 PHE A CA 1
ATOM 1746 C C . PHE A 1 214 ? 43.925 -12.223 -17.542 1.00 55.41 214 PHE A C 1
ATOM 1748 O O . PHE A 1 214 ? 44.877 -11.602 -17.075 1.00 55.41 214 PHE A O 1
ATOM 1755 N N . SER A 1 215 ? 42.984 -11.591 -18.254 1.00 56.19 215 SER A N 1
ATOM 1756 C CA . SER A 1 215 ? 43.035 -10.161 -18.581 1.00 56.19 215 SER A CA 1
ATOM 1757 C C . SER A 1 215 ? 41.959 -9.371 -17.843 1.00 56.19 215 SER A C 1
ATOM 1759 O O . SER A 1 215 ? 40.768 -9.586 -18.063 1.00 56.19 215 SER A O 1
ATOM 1761 N N . ARG A 1 216 ? 42.382 -8.355 -17.075 1.00 52.50 216 ARG A N 1
ATOM 1762 C CA . ARG A 1 216 ? 41.492 -7.393 -16.393 1.00 52.50 216 ARG A CA 1
ATOM 1763 C C . ARG A 1 216 ? 40.619 -6.558 -17.344 1.00 52.50 216 ARG A C 1
ATOM 1765 O O . ARG A 1 216 ? 39.691 -5.901 -16.893 1.00 52.50 216 ARG A O 1
ATOM 1772 N N . LYS A 1 217 ? 40.898 -6.577 -18.655 1.00 55.25 217 LYS A N 1
ATOM 1773 C CA . LYS A 1 217 ? 40.110 -5.871 -19.683 1.00 55.25 217 LYS A CA 1
ATOM 1774 C C . LYS A 1 217 ? 38.875 -6.656 -20.155 1.00 55.25 217 LYS A C 1
ATOM 1776 O O . LYS A 1 217 ? 38.058 -6.100 -20.881 1.00 55.25 217 LYS A O 1
ATOM 1781 N N . LYS A 1 218 ? 38.733 -7.936 -19.781 1.00 55.56 218 LYS A N 1
ATOM 1782 C CA . LYS A 1 218 ? 37.594 -8.793 -20.155 1.00 55.56 218 LYS A CA 1
ATOM 1783 C C . LYS A 1 218 ? 36.583 -8.862 -19.002 1.00 55.56 218 LYS A C 1
ATOM 1785 O O . LYS A 1 218 ? 36.683 -9.727 -18.131 1.00 55.56 218 LYS A O 1
ATOM 1790 N N . LYS A 1 219 ? 35.641 -7.917 -18.997 1.00 56.66 219 LYS A N 1
ATOM 1791 C CA . LYS A 1 219 ? 34.544 -7.831 -18.021 1.00 56.66 219 LYS A CA 1
ATOM 1792 C C . LYS A 1 219 ? 33.409 -8.822 -18.333 1.00 56.66 219 LYS A C 1
ATOM 1794 O O . LYS A 1 219 ? 33.377 -9.399 -19.423 1.00 56.66 219 LYS A O 1
ATOM 1799 N N . GLY A 1 220 ? 32.527 -9.052 -17.355 1.00 56.62 220 GLY A N 1
ATOM 1800 C CA . GLY A 1 220 ? 31.294 -9.831 -17.520 1.00 56.62 220 GLY A CA 1
ATOM 1801 C C . GLY A 1 220 ? 30.299 -9.190 -18.497 1.00 56.62 220 GLY A C 1
ATOM 1802 O O . GLY A 1 220 ? 30.575 -8.142 -19.076 1.00 56.62 220 GLY A O 1
ATOM 1803 N N . GLY A 1 221 ? 29.153 -9.845 -18.715 1.00 63.22 221 GLY A N 1
ATOM 1804 C CA . GLY A 1 221 ? 28.091 -9.307 -19.572 1.00 63.22 221 GLY A CA 1
ATOM 1805 C C . GLY A 1 221 ? 27.586 -7.951 -19.072 1.00 63.22 221 GLY A C 1
ATOM 1806 O O . GLY A 1 221 ? 27.510 -7.719 -17.866 1.00 63.22 221 GLY A O 1
ATOM 1807 N N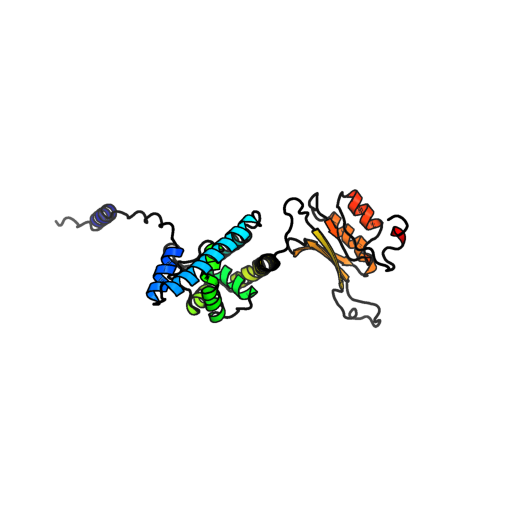 . HIS 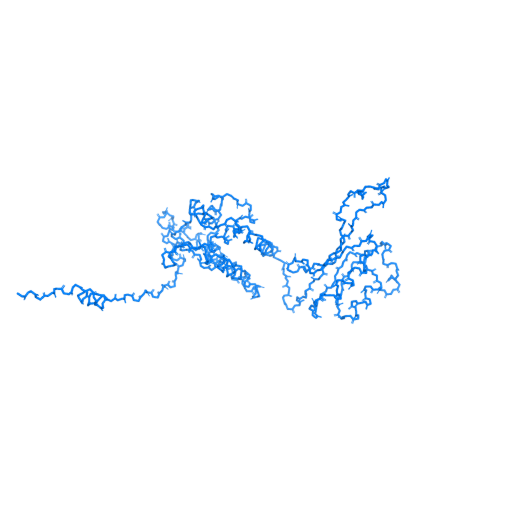A 1 222 ? 27.254 -7.063 -20.004 1.00 69.31 222 HIS A N 1
ATOM 1808 C CA . HIS A 1 222 ? 26.661 -5.761 -19.720 1.00 69.31 222 HIS A CA 1
ATOM 1809 C C . HIS A 1 222 ? 25.163 -5.853 -19.994 1.00 69.31 222 HIS A C 1
ATOM 1811 O O . HIS A 1 222 ? 24.769 -6.219 -21.097 1.00 69.31 222 HIS A O 1
ATOM 1817 N N . GLY A 1 223 ? 24.333 -5.625 -18.986 1.00 77.31 223 GLY A N 1
ATOM 1818 C CA . GLY A 1 223 ? 22.882 -5.651 -19.108 1.00 77.31 223 GLY A CA 1
ATOM 1819 C C . GLY A 1 223 ? 22.374 -4.268 -19.475 1.00 77.31 223 GLY A C 1
ATOM 1820 O O . GLY A 1 223 ? 22.819 -3.284 -18.902 1.00 77.31 223 GLY A O 1
ATOM 1821 N N . VAL A 1 224 ? 21.464 -4.197 -20.433 1.00 82.88 224 VAL A N 1
ATOM 1822 C CA . VAL A 1 224 ? 20.798 -2.969 -20.861 1.00 82.88 224 VAL A CA 1
ATOM 1823 C C . VAL A 1 224 ? 19.315 -3.167 -20.631 1.00 82.88 224 VAL A C 1
ATOM 1825 O O . VAL A 1 224 ? 18.760 -4.157 -21.106 1.00 82.88 224 VAL A O 1
ATOM 1828 N N . SER A 1 225 ? 18.682 -2.264 -19.899 1.00 86.88 225 SER A N 1
ATOM 1829 C CA . SER A 1 225 ? 17.253 -2.313 -19.601 1.00 86.88 225 SER A CA 1
ATOM 1830 C C . SER A 1 225 ? 16.574 -1.004 -19.961 1.00 86.88 225 SER A C 1
ATOM 1832 O O . SER A 1 225 ? 17.179 0.066 -19.922 1.00 86.88 225 SER A O 1
ATOM 1834 N N . ILE A 1 226 ? 15.296 -1.113 -20.311 1.00 88.25 226 ILE A N 1
ATOM 1835 C CA . ILE A 1 226 ? 14.366 0.009 -20.360 1.00 88.25 226 ILE A CA 1
ATOM 1836 C C . ILE A 1 226 ? 13.389 -0.186 -19.209 1.00 88.25 226 ILE A C 1
ATOM 1838 O O . ILE A 1 226 ? 12.812 -1.266 -19.053 1.00 88.25 226 ILE A O 1
ATOM 1842 N N . TYR A 1 227 ? 13.247 0.853 -18.401 1.00 86.31 227 TYR A N 1
ATOM 1843 C CA . TYR A 1 227 ? 12.318 0.928 -17.289 1.00 86.31 227 TYR A CA 1
ATOM 1844 C C . TYR A 1 227 ? 11.139 1.799 -17.681 1.00 86.31 227 TYR A C 1
ATOM 1846 O O . TYR A 1 227 ? 11.327 2.883 -18.233 1.00 86.31 227 TYR A O 1
ATOM 1854 N N . ASP A 1 228 ? 9.940 1.344 -17.355 1.00 80.19 228 ASP A N 1
ATOM 1855 C CA . ASP A 1 228 ? 8.797 2.233 -17.236 1.00 80.19 228 ASP A CA 1
ATOM 1856 C C . ASP A 1 228 ? 8.934 2.954 -15.899 1.00 80.19 228 ASP A C 1
ATOM 1858 O O . ASP A 1 228 ? 8.919 2.334 -14.838 1.00 80.19 228 ASP A O 1
ATOM 1862 N N . CYS A 1 229 ? 9.178 4.259 -15.949 1.00 76.38 229 CYS A N 1
ATOM 1863 C CA . CYS A 1 229 ? 9.494 5.031 -14.755 1.00 76.38 229 CYS A CA 1
ATOM 1864 C C . CYS A 1 229 ? 8.269 5.276 -13.871 1.00 76.38 229 CYS A C 1
ATOM 1866 O O . CYS A 1 229 ? 8.439 5.582 -12.691 1.00 76.38 229 CYS A O 1
ATOM 1868 N N . ASP A 1 230 ? 7.071 5.087 -14.422 1.00 65.56 230 ASP A N 1
ATOM 1869 C CA . ASP A 1 230 ? 5.815 5.251 -13.705 1.00 65.56 230 ASP A CA 1
ATOM 1870 C C . ASP A 1 230 ? 5.490 3.977 -12.923 1.00 65.56 230 ASP A C 1
ATOM 1872 O O . ASP A 1 230 ? 5.258 4.014 -11.716 1.00 65.56 230 ASP A O 1
ATOM 1876 N N . SER A 1 231 ? 5.545 2.820 -13.593 1.00 59.09 231 SER A N 1
ATOM 1877 C CA . SER A 1 231 ? 5.325 1.520 -12.942 1.00 59.09 231 SER A CA 1
ATOM 1878 C C . SER A 1 231 ? 6.562 0.989 -12.206 1.00 59.09 231 SER A C 1
ATOM 1880 O O . SER A 1 231 ? 6.452 0.078 -11.387 1.00 59.09 231 SER A O 1
ATOM 1882 N N . GLN A 1 232 ? 7.736 1.575 -12.458 1.00 67.31 232 GLN A N 1
ATOM 1883 C CA . GLN A 1 232 ? 9.053 1.136 -11.977 1.00 67.31 232 GLN A CA 1
ATOM 1884 C C . GLN A 1 232 ? 9.395 -0.311 -12.362 1.00 67.31 232 GLN A C 1
ATOM 1886 O O . GLN A 1 232 ? 10.197 -0.977 -11.701 1.00 67.31 232 GLN A O 1
ATOM 1891 N N . GLU A 1 233 ? 8.810 -0.798 -13.454 1.00 68.94 233 GLU A N 1
ATOM 1892 C CA . GLU A 1 233 ? 9.032 -2.141 -13.974 1.00 68.94 233 GLU A CA 1
ATOM 1893 C C . GLU A 1 233 ? 10.027 -2.128 -15.140 1.00 68.94 233 GLU A C 1
ATOM 1895 O O . GLU A 1 233 ? 10.115 -1.179 -15.923 1.00 68.94 233 GLU A O 1
ATOM 1900 N N . VAL A 1 234 ? 10.792 -3.215 -15.275 1.00 78.00 234 VAL A N 1
ATOM 1901 C CA . VAL A 1 234 ? 11.631 -3.436 -16.459 1.00 78.00 234 VAL A CA 1
ATOM 1902 C C . VAL A 1 234 ? 10.720 -3.876 -17.598 1.00 78.00 234 VAL A C 1
ATOM 1904 O O . VAL A 1 234 ? 10.259 -5.015 -17.617 1.00 78.00 234 VAL A O 1
ATOM 1907 N N . VAL A 1 235 ? 10.502 -2.994 -18.570 1.00 79.62 235 VAL A N 1
ATOM 1908 C CA . VAL A 1 235 ? 9.687 -3.301 -19.756 1.00 79.62 235 VAL A CA 1
ATOM 1909 C C . VAL A 1 235 ? 10.466 -4.071 -20.813 1.00 79.62 235 VAL A C 1
ATOM 1911 O O . VAL A 1 235 ? 9.887 -4.776 -21.635 1.00 79.62 235 VAL A O 1
ATOM 1914 N N . GLY A 1 236 ? 11.795 -3.998 -20.778 1.00 78.19 236 GLY A N 1
ATOM 1915 C CA . GLY A 1 236 ? 12.621 -4.820 -21.641 1.00 78.19 236 GLY A CA 1
ATOM 1916 C C . GLY A 1 236 ? 14.082 -4.835 -21.234 1.00 78.19 236 GLY A C 1
ATOM 1917 O O . GLY A 1 236 ? 14.593 -3.898 -20.623 1.00 78.19 236 GLY A O 1
ATOM 1918 N N . PHE A 1 237 ? 14.755 -5.932 -21.569 1.00 84.75 237 PHE A N 1
ATOM 1919 C CA . PHE A 1 237 ? 16.134 -6.186 -21.177 1.00 84.75 237 PHE A CA 1
ATOM 1920 C C . PHE A 1 237 ? 16.908 -6.877 -22.296 1.00 84.75 237 PHE A C 1
ATOM 1922 O O . PHE A 1 237 ? 16.394 -7.762 -22.986 1.00 84.75 237 PHE A O 1
ATOM 1929 N N . LYS A 1 238 ? 18.180 -6.509 -22.446 1.00 79.12 238 LYS A N 1
ATOM 1930 C CA . LYS A 1 238 ? 19.109 -7.123 -23.385 1.00 79.12 238 LYS A CA 1
ATOM 1931 C C . LYS A 1 238 ? 20.534 -7.094 -22.855 1.00 79.12 238 LYS A C 1
ATOM 1933 O O . LYS A 1 238 ? 21.046 -6.065 -22.437 1.00 79.12 238 LYS A O 1
ATOM 1938 N N . THR A 1 239 ? 21.230 -8.218 -22.953 1.00 76.12 239 THR A N 1
ATOM 1939 C CA . THR A 1 239 ? 22.671 -8.282 -22.689 1.00 76.12 239 THR A CA 1
ATOM 1940 C C . THR A 1 239 ? 23.496 -7.897 -23.912 1.00 76.12 239 THR A C 1
ATOM 1942 O O . THR A 1 239 ? 23.304 -8.452 -24.994 1.00 76.12 239 THR A O 1
ATOM 1945 N N . VAL A 1 240 ? 24.482 -7.026 -23.714 1.00 69.88 240 VAL A N 1
ATOM 1946 C CA . VAL A 1 240 ? 25.523 -6.661 -24.679 1.00 69.88 240 VAL A CA 1
ATOM 1947 C C . VAL A 1 240 ? 26.914 -6.970 -24.132 1.00 69.88 240 VAL A C 1
ATOM 1949 O O . VAL A 1 240 ? 27.127 -7.185 -22.938 1.00 69.88 240 VAL A O 1
ATOM 1952 N N . HIS A 1 241 ? 27.902 -7.028 -25.022 1.00 63.09 241 HIS A N 1
ATOM 1953 C CA . HIS A 1 241 ? 29.267 -7.390 -24.640 1.00 63.09 241 HIS A CA 1
ATOM 1954 C C . HIS A 1 241 ? 30.101 -6.192 -24.178 1.00 63.09 241 HIS A C 1
ATOM 1956 O O . HIS A 1 241 ? 31.170 -6.387 -23.596 1.00 63.09 241 HIS A O 1
ATOM 1962 N N . ARG A 1 242 ? 29.669 -4.962 -24.484 1.00 65.38 242 ARG A N 1
ATOM 1963 C CA . ARG A 1 242 ? 30.413 -3.731 -24.194 1.00 65.38 242 ARG A CA 1
ATOM 1964 C C . ARG A 1 242 ? 29.469 -2.563 -23.904 1.00 65.38 242 ARG A C 1
ATOM 1966 O O . ARG A 1 242 ? 28.449 -2.422 -24.566 1.00 65.38 242 ARG A O 1
ATOM 1973 N N . LYS A 1 243 ? 29.897 -1.665 -23.012 1.00 63.34 243 LYS A N 1
ATOM 1974 C CA . LYS A 1 243 ? 29.183 -0.430 -22.633 1.00 63.34 243 LYS A CA 1
ATOM 1975 C C . LYS A 1 243 ? 28.838 0.486 -23.821 1.00 63.34 243 LYS A C 1
ATOM 1977 O O . LYS A 1 243 ? 27.841 1.181 -23.826 1.00 63.34 243 LYS A O 1
ATOM 1982 N N . ASN A 1 244 ? 29.637 0.469 -24.887 1.00 67.88 244 ASN A N 1
ATOM 1983 C CA . ASN A 1 244 ? 29.393 1.290 -26.078 1.00 67.88 244 ASN A CA 1
ATOM 1984 C C . ASN A 1 244 ? 28.358 0.702 -27.061 1.00 67.88 244 ASN A C 1
ATOM 1986 O O . ASN A 1 244 ? 28.204 1.254 -28.149 1.00 67.88 244 ASN A O 1
ATOM 1990 N N . GLN A 1 245 ? 27.708 -0.413 -26.711 1.00 75.00 245 GLN A N 1
ATOM 1991 C CA . GLN A 1 245 ? 26.684 -1.091 -27.519 1.00 75.00 245 GLN A CA 1
ATOM 1992 C C . GLN A 1 245 ? 25.262 -0.904 -26.962 1.00 75.00 245 GLN A C 1
ATOM 1994 O O . GLN A 1 245 ? 24.326 -1.496 -27.493 1.00 75.00 245 GLN A O 1
ATOM 1999 N N . GLU A 1 246 ? 25.097 -0.086 -25.919 1.00 82.88 246 GLU A N 1
ATOM 2000 C CA . GLU A 1 246 ? 23.803 0.209 -25.285 1.00 82.88 246 GLU A CA 1
ATOM 2001 C C . GLU A 1 246 ? 22.785 0.781 -26.273 1.00 82.88 246 GLU A C 1
ATOM 2003 O O . GLU A 1 246 ? 21.657 0.309 -26.322 1.00 82.88 246 GLU A O 1
ATOM 2008 N N . VAL A 1 247 ? 23.209 1.703 -27.141 1.00 87.62 247 VAL A N 1
ATOM 2009 C CA . VAL A 1 247 ? 22.339 2.337 -28.144 1.00 87.62 247 VAL A CA 1
ATOM 2010 C C . VAL A 1 247 ? 21.619 1.325 -29.037 1.00 87.62 247 VAL A C 1
ATOM 2012 O O . VAL A 1 247 ? 20.402 1.392 -29.183 1.00 87.62 247 VAL A O 1
ATOM 2015 N N . GLN A 1 248 ? 22.346 0.354 -29.598 1.00 87.81 248 GLN A N 1
ATOM 2016 C CA . GLN A 1 248 ? 21.716 -0.674 -30.429 1.00 87.81 248 GLN A CA 1
ATOM 2017 C C . GLN A 1 248 ? 20.793 -1.564 -29.592 1.00 87.81 248 GLN A C 1
ATOM 2019 O O . GLN A 1 248 ? 19.731 -1.960 -30.055 1.00 87.81 248 GLN A O 1
ATOM 2024 N N . ALA A 1 249 ? 21.171 -1.852 -28.345 1.00 86.25 249 ALA A N 1
ATOM 2025 C CA . ALA A 1 249 ? 20.318 -2.626 -27.460 1.00 86.25 249 ALA A CA 1
ATOM 2026 C C . ALA A 1 249 ? 19.016 -1.904 -27.105 1.00 86.25 249 ALA A C 1
ATOM 2028 O O . ALA A 1 249 ? 17.989 -2.571 -27.067 1.00 86.25 249 ALA A O 1
ATOM 2029 N N . PHE A 1 250 ? 19.027 -0.581 -26.914 1.00 92.12 250 PHE A N 1
ATOM 2030 C CA . PHE A 1 250 ? 17.797 0.187 -26.725 1.00 92.12 250 PHE A CA 1
ATOM 2031 C C . PHE A 1 250 ? 16.884 0.079 -27.937 1.00 92.12 250 PHE A C 1
ATOM 2033 O O . PHE A 1 250 ? 15.724 -0.272 -27.766 1.00 92.12 250 PHE A O 1
ATOM 2040 N N . ILE A 1 251 ? 17.411 0.280 -29.149 1.00 92.00 251 ILE A N 1
ATOM 2041 C CA . ILE A 1 251 ? 16.641 0.123 -30.393 1.00 92.00 251 ILE A CA 1
ATOM 2042 C C . ILE A 1 251 ? 16.007 -1.273 -30.456 1.00 92.00 251 ILE A C 1
ATOM 2044 O O . ILE A 1 251 ? 14.803 -1.403 -30.653 1.00 92.00 251 ILE A O 1
ATOM 2048 N N . ASP A 1 252 ? 16.796 -2.317 -30.201 1.00 88.12 252 ASP A N 1
ATOM 2049 C CA . ASP A 1 252 ? 16.327 -3.703 -30.281 1.00 88.12 252 ASP A CA 1
ATOM 2050 C C . ASP A 1 252 ? 15.281 -4.062 -29.209 1.00 88.12 252 ASP A C 1
ATOM 2052 O O . ASP A 1 252 ? 14.522 -5.018 -29.390 1.00 88.12 252 ASP A O 1
ATOM 2056 N N . ILE A 1 253 ? 15.284 -3.362 -28.070 1.00 86.81 253 ILE A N 1
ATOM 2057 C CA . ILE A 1 253 ? 14.262 -3.500 -27.029 1.00 86.81 253 ILE A CA 1
ATOM 2058 C C . ILE A 1 253 ? 13.008 -2.717 -27.436 1.00 86.81 253 ILE A C 1
ATOM 2060 O O . ILE A 1 253 ? 11.926 -3.297 -27.445 1.00 86.81 253 ILE A O 1
ATOM 2064 N N . LEU A 1 254 ? 13.156 -1.442 -27.817 1.00 89.94 254 LEU A N 1
ATOM 2065 C CA . LEU A 1 254 ? 12.067 -0.552 -28.247 1.00 89.94 254 LEU A CA 1
ATOM 2066 C C . LEU A 1 254 ? 11.286 -1.121 -29.438 1.00 89.94 254 LEU A C 1
ATOM 2068 O O . LEU A 1 254 ? 10.093 -0.880 -29.567 1.00 89.94 254 LEU A O 1
ATOM 2072 N N . ASP A 1 255 ? 11.941 -1.891 -30.306 1.00 88.81 255 ASP A N 1
ATOM 2073 C CA . ASP A 1 255 ? 11.282 -2.536 -31.443 1.00 88.81 255 ASP A CA 1
ATOM 2074 C C . ASP A 1 255 ? 10.319 -3.662 -31.028 1.00 88.81 255 ASP A C 1
ATOM 2076 O O . ASP A 1 255 ? 9.386 -3.995 -31.754 1.00 88.81 255 ASP A O 1
ATOM 2080 N N . LYS A 1 256 ? 10.522 -4.243 -29.841 1.00 82.88 256 LYS A N 1
ATOM 2081 C CA . LYS A 1 256 ? 9.777 -5.413 -29.351 1.00 82.88 256 LYS A CA 1
ATOM 2082 C C . LYS A 1 256 ? 8.720 -5.088 -28.310 1.00 82.88 256 LYS A C 1
ATOM 2084 O O . LYS A 1 256 ? 7.919 -5.963 -27.988 1.00 82.88 256 LYS A O 1
ATOM 2089 N N . ILE A 1 257 ? 8.751 -3.884 -27.754 1.00 78.75 257 ILE A N 1
ATOM 2090 C CA . ILE A 1 257 ? 7.816 -3.455 -26.719 1.00 78.75 257 ILE A CA 1
ATOM 2091 C C . ILE A 1 257 ? 6.775 -2.514 -27.318 1.00 78.75 257 ILE A C 1
ATOM 2093 O O . ILE A 1 257 ? 7.061 -1.736 -28.227 1.00 78.75 257 ILE A O 1
ATOM 2097 N N . THR A 1 258 ? 5.551 -2.595 -26.808 1.00 77.94 258 THR A N 1
ATOM 2098 C CA . THR A 1 258 ? 4.517 -1.604 -27.105 1.00 77.94 258 THR A CA 1
ATOM 2099 C C . THR A 1 258 ? 4.781 -0.363 -26.261 1.00 77.94 258 THR A C 1
ATOM 2101 O O . THR A 1 258 ? 5.065 -0.475 -25.070 1.00 77.94 258 THR A O 1
ATOM 2104 N N . ILE A 1 259 ? 4.723 0.804 -26.896 1.00 76.00 259 ILE A N 1
ATOM 2105 C CA . ILE A 1 259 ? 5.009 2.102 -26.286 1.00 76.00 259 ILE A CA 1
ATOM 2106 C C . ILE A 1 259 ? 3.770 2.970 -26.480 1.00 76.00 259 ILE A C 1
ATOM 2108 O O . ILE A 1 259 ? 3.167 2.939 -27.553 1.00 76.00 259 ILE A O 1
ATOM 2112 N N . ASP A 1 260 ? 3.396 3.704 -25.438 1.00 73.19 260 ASP A N 1
ATOM 2113 C CA . ASP A 1 260 ? 2.278 4.643 -25.482 1.00 73.19 260 ASP A CA 1
ATOM 2114 C C . ASP A 1 260 ? 2.611 5.824 -26.416 1.00 73.19 260 ASP A C 1
ATOM 2116 O O . ASP A 1 260 ? 3.761 6.262 -26.482 1.00 73.19 260 ASP A O 1
ATOM 2120 N N . GLU A 1 261 ? 1.618 6.330 -27.156 1.00 67.00 261 GLU A N 1
ATOM 2121 C CA . GLU A 1 261 ? 1.816 7.301 -28.254 1.00 67.00 261 GLU A CA 1
ATOM 2122 C C . GLU A 1 261 ? 2.465 8.629 -27.823 1.00 67.00 261 GLU A C 1
ATOM 2124 O O . GLU A 1 261 ? 3.052 9.321 -28.647 1.00 67.00 261 GLU A O 1
ATOM 2129 N N . ASP A 1 262 ? 2.383 8.991 -26.544 1.00 75.44 262 ASP A N 1
ATOM 2130 C CA . ASP A 1 262 ? 2.909 10.233 -25.980 1.00 75.44 262 ASP A CA 1
ATOM 2131 C C . ASP A 1 262 ? 4.087 10.015 -25.018 1.00 75.44 262 ASP A C 1
ATOM 2133 O O . ASP A 1 262 ? 4.490 10.952 -24.320 1.00 75.44 262 ASP A O 1
ATOM 2137 N N . ALA A 1 263 ? 4.674 8.817 -24.982 1.00 81.50 263 ALA A N 1
ATOM 2138 C CA . ALA A 1 263 ? 5.785 8.516 -24.086 1.00 81.50 263 ALA A CA 1
ATOM 2139 C C . ALA A 1 263 ? 7.066 9.294 -24.446 1.00 81.50 263 ALA A C 1
ATOM 2141 O O . ALA A 1 263 ? 7.359 9.549 -25.615 1.00 81.50 263 ALA A O 1
ATOM 2142 N N . ILE A 1 264 ? 7.855 9.635 -23.424 1.00 89.38 264 ILE A N 1
ATOM 2143 C CA . ILE A 1 264 ? 9.160 10.288 -23.557 1.00 89.38 264 ILE A CA 1
ATOM 2144 C C . ILE A 1 264 ? 10.264 9.304 -23.170 1.00 89.38 264 ILE A C 1
ATOM 2146 O O . ILE A 1 264 ? 10.313 8.822 -22.036 1.00 89.38 264 ILE A O 1
ATOM 2150 N N . PHE A 1 265 ? 11.189 9.038 -24.088 1.00 93.06 265 PHE A N 1
ATOM 2151 C CA . PHE A 1 265 ? 12.374 8.227 -23.828 1.00 93.06 265 PHE A CA 1
ATOM 2152 C C . PHE A 1 265 ? 13.558 9.079 -23.348 1.00 93.06 265 PHE A C 1
ATOM 2154 O O . PHE A 1 265 ? 13.847 10.140 -23.904 1.00 93.06 265 PHE A O 1
ATOM 2161 N N . TYR A 1 266 ? 14.298 8.598 -22.350 1.00 92.75 266 TYR A N 1
ATOM 2162 C CA . TYR A 1 266 ? 15.540 9.228 -21.904 1.00 92.75 266 TYR A CA 1
ATOM 2163 C C . TYR A 1 266 ? 16.598 8.201 -21.486 1.00 92.75 266 TYR A C 1
ATOM 2165 O O . TYR A 1 266 ? 16.287 7.103 -21.032 1.00 92.75 266 TYR A O 1
ATOM 2173 N N . ALA A 1 267 ? 17.875 8.570 -21.608 1.00 89.94 267 ALA A N 1
ATOM 2174 C CA . ALA A 1 267 ? 19.005 7.803 -21.074 1.00 89.94 267 ALA A CA 1
ATOM 2175 C C . ALA A 1 267 ? 20.192 8.733 -20.751 1.00 89.94 267 ALA A C 1
ATOM 2177 O O . ALA A 1 267 ? 20.136 9.941 -20.996 1.00 89.94 267 ALA A O 1
ATOM 2178 N N . ASP A 1 268 ? 21.285 8.195 -20.196 1.00 84.00 268 ASP A N 1
ATOM 2179 C CA . ASP A 1 268 ? 22.496 8.996 -19.947 1.00 84.00 268 ASP A CA 1
ATOM 2180 C C . ASP A 1 268 ? 23.105 9.542 -21.252 1.00 84.00 268 ASP A C 1
ATOM 2182 O O . ASP A 1 268 ? 22.981 8.961 -22.331 1.00 84.00 268 ASP A O 1
ATOM 2186 N N . ALA A 1 269 ? 23.839 10.648 -21.128 1.00 78.88 269 ALA A N 1
ATOM 2187 C CA . ALA A 1 269 ? 24.426 11.405 -22.230 1.00 78.88 269 ALA A CA 1
ATOM 2188 C C . ALA A 1 269 ? 25.288 10.544 -23.164 1.00 78.88 269 ALA A C 1
ATOM 2190 O O . ALA A 1 269 ? 25.351 10.805 -24.352 1.00 78.88 269 ALA A O 1
ATOM 2191 N N . LEU A 1 270 ? 25.942 9.487 -22.668 1.00 80.19 270 LEU A N 1
ATOM 2192 C CA . LEU A 1 270 ? 26.752 8.597 -23.515 1.00 80.19 270 LEU A CA 1
ATOM 2193 C C . LEU A 1 270 ? 25.952 7.889 -24.624 1.00 80.19 270 LEU A C 1
ATOM 2195 O O . LEU A 1 270 ? 26.553 7.407 -25.593 1.00 80.19 270 LEU A O 1
ATOM 2199 N N . ASN A 1 271 ? 24.631 7.819 -24.467 1.00 82.50 271 ASN A N 1
ATOM 2200 C CA . ASN A 1 271 ? 23.706 7.167 -25.382 1.00 82.50 271 ASN A CA 1
ATOM 2201 C C . ASN A 1 271 ? 23.008 8.140 -26.336 1.00 82.50 271 ASN A C 1
ATOM 2203 O O . ASN A 1 271 ? 22.311 7.685 -27.240 1.00 82.50 271 ASN A O 1
ATOM 2207 N N . LEU A 1 272 ? 23.237 9.449 -26.194 1.00 81.69 272 LEU A N 1
ATOM 2208 C CA . LEU A 1 272 ? 22.759 10.440 -27.149 1.00 81.69 272 LEU A CA 1
ATOM 2209 C C . LEU A 1 272 ? 23.562 10.318 -28.456 1.00 81.69 272 LEU A C 1
ATOM 2211 O O . LEU A 1 272 ? 24.662 10.850 -28.577 1.00 81.69 272 LEU A O 1
ATOM 2215 N N . ARG A 1 273 ? 23.024 9.564 -29.420 1.00 83.56 273 ARG A N 1
ATOM 2216 C CA . ARG A 1 273 ? 23.620 9.335 -30.745 1.00 83.56 273 ARG A CA 1
ATOM 2217 C C . ARG A 1 273 ? 22.579 9.474 -31.844 1.00 83.56 273 ARG A C 1
ATOM 2219 O O . ARG A 1 273 ? 21.449 9.027 -31.657 1.00 83.56 273 ARG A O 1
ATOM 2226 N N . ASP A 1 274 ? 23.006 9.938 -33.014 1.00 84.38 274 ASP A N 1
ATOM 2227 C CA . ASP A 1 274 ? 22.150 10.167 -34.189 1.00 84.38 274 ASP A CA 1
ATOM 2228 C C . ASP A 1 274 ? 21.280 8.964 -34.550 1.00 84.38 274 ASP A C 1
ATOM 2230 O O . ASP A 1 274 ? 20.106 9.119 -34.868 1.00 84.38 274 ASP A O 1
ATOM 2234 N N . ILE A 1 275 ? 21.833 7.751 -34.459 1.00 88.44 275 ILE A N 1
ATOM 2235 C CA . ILE A 1 275 ? 21.101 6.518 -34.772 1.00 88.44 275 ILE A CA 1
ATOM 2236 C C . ILE A 1 275 ? 19.924 6.270 -33.818 1.00 88.44 275 ILE A C 1
ATOM 2238 O O . ILE A 1 275 ? 18.899 5.749 -34.247 1.00 88.44 275 ILE A O 1
ATOM 2242 N N . LEU A 1 276 ? 20.055 6.645 -32.541 1.00 89.12 276 LEU A N 1
ATOM 2243 C CA . LEU A 1 276 ? 18.984 6.491 -31.560 1.00 89.12 276 LEU A CA 1
ATOM 2244 C C . LEU A 1 276 ? 17.926 7.574 -31.750 1.00 89.12 276 LEU A C 1
ATOM 2246 O O . LEU A 1 276 ? 16.748 7.247 -31.781 1.00 89.12 276 LEU A O 1
ATOM 2250 N N . ILE A 1 277 ? 18.350 8.828 -31.938 1.00 90.31 277 ILE A N 1
ATOM 2251 C CA . ILE A 1 277 ? 17.447 9.958 -32.207 1.00 90.31 277 ILE A CA 1
ATOM 2252 C C . ILE A 1 277 ? 16.620 9.681 -33.462 1.00 90.31 277 ILE A C 1
ATOM 2254 O O . ILE A 1 277 ? 15.399 9.672 -33.403 1.00 90.31 277 ILE A O 1
ATOM 2258 N N . SER A 1 278 ? 17.283 9.332 -34.569 1.00 91.12 278 SER A N 1
ATOM 2259 C CA . SER A 1 278 ? 16.614 9.041 -35.843 1.00 91.12 278 SER A CA 1
ATOM 2260 C C . SER A 1 278 ? 15.604 7.900 -35.715 1.00 91.12 278 SER A C 1
ATOM 2262 O O . SER A 1 278 ? 14.566 7.912 -36.370 1.00 91.12 278 SER A O 1
ATOM 2264 N N . TYR A 1 279 ? 15.905 6.897 -34.883 1.00 92.69 279 TYR A N 1
ATOM 2265 C CA . TYR A 1 279 ? 14.988 5.794 -34.615 1.00 92.69 279 TYR A CA 1
ATOM 2266 C C . TYR A 1 279 ? 13.774 6.237 -33.787 1.00 92.69 279 TYR A C 1
ATOM 2268 O O . TYR A 1 279 ? 12.651 5.852 -34.108 1.00 92.69 279 TYR A O 1
ATOM 2276 N N . LEU A 1 280 ? 13.991 7.035 -32.738 1.00 91.69 280 LEU A N 1
ATOM 2277 C CA . LEU A 1 280 ? 12.924 7.566 -31.888 1.00 91.69 280 LEU A CA 1
ATOM 2278 C C . LEU A 1 280 ? 11.994 8.479 -32.699 1.00 91.69 280 LEU A C 1
ATOM 2280 O O . LEU A 1 280 ? 10.787 8.249 -32.699 1.00 91.69 280 LEU A O 1
ATOM 2284 N N . ASP A 1 281 ? 12.555 9.392 -33.495 1.00 91.12 281 ASP A N 1
ATOM 2285 C CA . ASP A 1 281 ? 11.803 10.272 -34.396 1.00 91.12 281 ASP A CA 1
ATOM 2286 C C . ASP A 1 281 ? 11.002 9.464 -35.429 1.00 91.12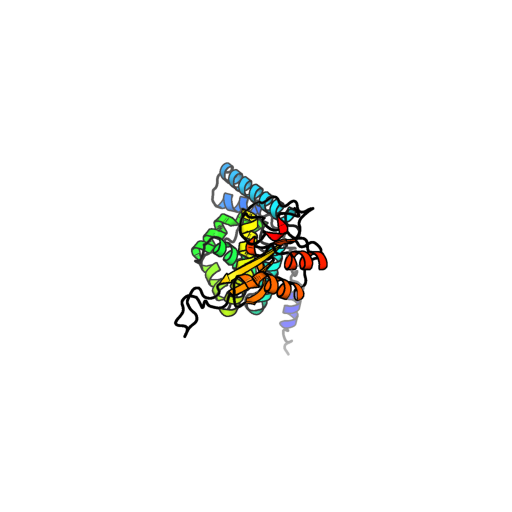 281 ASP A C 1
ATOM 2288 O O . ASP A 1 281 ? 9.815 9.709 -35.634 1.00 91.12 281 ASP A O 1
ATOM 2292 N N . PHE A 1 282 ? 11.610 8.439 -36.042 1.00 89.75 282 PHE A N 1
ATOM 2293 C CA . PHE A 1 282 ? 10.916 7.547 -36.981 1.00 89.75 282 PHE A CA 1
ATOM 2294 C C . PHE A 1 282 ? 9.722 6.824 -36.339 1.00 89.75 282 PHE A C 1
ATOM 2296 O O . PHE A 1 282 ? 8.726 6.547 -37.009 1.00 89.75 282 PHE A O 1
ATOM 2303 N N . ARG A 1 283 ? 9.814 6.503 -35.045 1.00 85.25 283 ARG A N 1
ATOM 2304 C CA . ARG A 1 283 ? 8.754 5.842 -34.274 1.00 85.25 283 ARG A CA 1
ATOM 2305 C C . ARG A 1 283 ? 7.780 6.828 -33.618 1.00 85.25 283 ARG A C 1
ATOM 2307 O O . ARG A 1 283 ? 6.877 6.358 -32.934 1.00 85.25 283 ARG A O 1
ATOM 2314 N N . ASN A 1 284 ? 7.929 8.138 -33.844 1.00 86.88 284 ASN A N 1
ATOM 2315 C CA . ASN A 1 284 ? 7.195 9.210 -33.159 1.00 86.88 284 ASN A CA 1
ATOM 2316 C C . ASN A 1 284 ? 7.279 9.109 -31.625 1.00 86.88 284 ASN A C 1
ATOM 2318 O O . ASN A 1 284 ? 6.296 9.337 -30.928 1.00 86.88 284 ASN A O 1
ATOM 2322 N N . ILE A 1 285 ? 8.443 8.723 -31.103 1.00 89.00 285 ILE A N 1
ATOM 2323 C CA . ILE A 1 285 ? 8.707 8.678 -29.666 1.00 89.00 285 ILE A CA 1
ATOM 2324 C C . ILE A 1 285 ? 9.471 9.945 -29.310 1.00 89.00 285 ILE A C 1
ATOM 2326 O O . ILE A 1 285 ? 10.603 10.133 -29.760 1.00 89.00 285 ILE A O 1
ATOM 2330 N N . ASP A 1 286 ? 8.876 10.791 -28.475 1.00 89.75 286 ASP A N 1
ATOM 2331 C CA . ASP A 1 286 ? 9.573 11.979 -27.997 1.00 89.75 286 ASP A CA 1
ATOM 2332 C C . ASP A 1 286 ? 10.712 11.589 -27.063 1.00 89.75 286 ASP A C 1
ATOM 2334 O O . ASP A 1 286 ? 10.710 10.536 -26.420 1.00 89.75 286 ASP A O 1
ATOM 2338 N N . TRP A 1 287 ? 11.717 12.450 -26.972 1.00 91.75 287 TRP A N 1
ATOM 2339 C CA . TRP A 1 287 ? 12.911 12.134 -26.211 1.00 91.75 287 TRP A CA 1
ATOM 2340 C C . TRP A 1 287 ? 13.478 13.326 -25.461 1.00 91.75 287 TRP A C 1
ATOM 2342 O O . TRP A 1 287 ? 13.356 14.481 -25.860 1.00 91.75 287 TRP A O 1
ATOM 2352 N N . PHE A 1 288 ? 14.132 13.020 -24.346 1.00 87.69 288 PHE A N 1
ATOM 2353 C CA . PHE A 1 288 ? 14.804 13.994 -23.502 1.00 87.69 288 PHE A CA 1
ATOM 2354 C C . PHE A 1 288 ? 16.181 13.460 -23.120 1.00 87.69 288 PHE A C 1
ATOM 2356 O O . PHE A 1 288 ? 16.298 12.521 -22.340 1.00 87.69 288 PHE A O 1
ATOM 2363 N N . PHE A 1 289 ? 17.245 14.057 -23.654 1.00 86.50 289 PHE A N 1
ATOM 2364 C CA . PHE A 1 289 ? 18.610 13.636 -23.346 1.00 86.50 289 PHE A CA 1
ATOM 2365 C C . PHE A 1 289 ? 19.437 14.769 -22.738 1.00 86.50 289 PHE A C 1
ATOM 2367 O O . PHE A 1 289 ? 19.382 15.907 -23.208 1.00 86.50 289 PHE A O 1
ATOM 2374 N N . PRO A 1 290 ? 20.274 14.469 -21.730 1.00 79.94 290 PRO A N 1
ATOM 2375 C CA . PRO A 1 290 ? 21.219 15.437 -21.207 1.00 79.94 290 PRO A CA 1
ATOM 2376 C C . PRO A 1 290 ? 22.352 15.693 -22.212 1.00 79.94 290 PRO A C 1
ATOM 2378 O O . PRO A 1 290 ? 23.060 14.773 -22.634 1.00 79.94 290 PRO A O 1
ATOM 2381 N N . VAL A 1 291 ? 22.588 16.966 -22.529 1.00 75.12 291 VAL A N 1
ATOM 2382 C CA . VAL A 1 291 ? 23.762 17.403 -23.296 1.00 75.12 291 VAL A CA 1
ATOM 2383 C C . VAL A 1 291 ? 24.923 17.639 -22.328 1.00 75.12 291 VAL A C 1
ATOM 2385 O O . VAL A 1 291 ? 24.825 18.462 -21.420 1.00 75.12 291 VAL A O 1
ATOM 2388 N N . LYS A 1 292 ? 26.027 16.898 -22.482 1.00 68.81 292 LYS A N 1
ATOM 2389 C CA . LYS A 1 292 ? 27.228 17.032 -21.637 1.00 68.81 292 LYS A CA 1
ATOM 2390 C C . LYS A 1 292 ? 28.479 17.264 -22.492 1.00 68.81 292 LYS A C 1
ATOM 2392 O O . LYS A 1 292 ? 28.544 16.898 -23.665 1.00 68.81 292 LYS A O 1
ATOM 2397 N N . GLU A 1 293 ? 29.524 17.825 -21.879 1.00 61.22 293 GLU A N 1
ATOM 2398 C CA . GLU A 1 293 ? 30.822 18.072 -22.533 1.00 61.22 293 GLU A CA 1
ATOM 2399 C C . GLU A 1 293 ? 31.630 16.795 -22.857 1.00 61.22 293 GLU A C 1
ATOM 2401 O O . GLU A 1 293 ? 32.741 16.861 -23.385 1.00 61.22 293 GLU A O 1
ATOM 2406 N N . ASN A 1 294 ? 31.081 15.613 -22.596 1.00 56.47 294 ASN A N 1
ATOM 2407 C CA . ASN A 1 294 ? 31.715 14.327 -22.859 1.00 56.47 294 ASN A CA 1
ATOM 2408 C C . ASN A 1 294 ? 31.693 13.945 -24.359 1.00 56.47 294 ASN A C 1
ATOM 2410 O O . ASN A 1 294 ? 30.965 14.505 -25.177 1.00 56.47 294 ASN A O 1
ATOM 2414 N N . ASN A 1 295 ? 32.524 12.962 -24.728 1.00 59.59 295 ASN A N 1
ATOM 2415 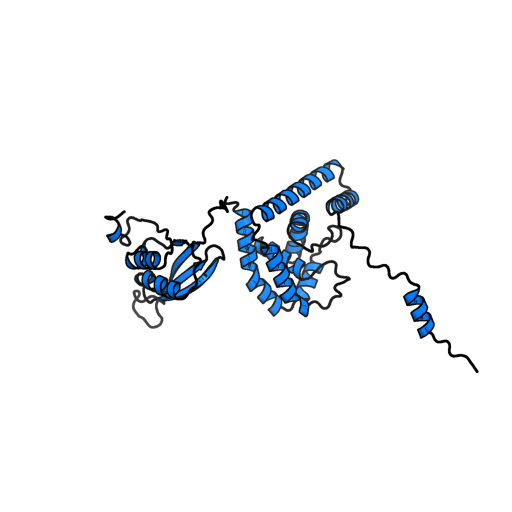C CA . ASN A 1 295 ? 32.720 12.493 -26.111 1.00 59.59 295 ASN A CA 1
ATOM 2416 C C . ASN A 1 295 ? 31.476 11.854 -26.772 1.00 59.59 295 ASN A C 1
ATOM 2418 O O . ASN A 1 295 ? 31.585 11.443 -27.922 1.00 59.59 295 ASN A O 1
ATOM 2422 N N . GLY A 1 296 ? 30.345 11.715 -26.070 1.00 56.00 296 GLY A N 1
ATOM 2423 C CA . GLY A 1 296 ? 29.138 11.053 -26.587 1.00 56.00 296 GLY A CA 1
ATOM 2424 C C . GLY A 1 296 ? 28.376 11.878 -27.626 1.00 56.00 296 GLY A C 1
ATOM 2425 O O . GLY A 1 296 ? 27.868 11.305 -28.578 1.00 56.00 296 GLY A O 1
ATOM 2426 N N . ASN A 1 297 ? 28.390 13.210 -27.490 1.00 61.09 297 ASN A N 1
ATOM 2427 C CA . ASN A 1 297 ? 27.463 14.105 -28.198 1.00 61.09 297 ASN A CA 1
ATOM 2428 C C . ASN A 1 297 ? 28.188 15.024 -29.191 1.00 61.09 297 ASN A C 1
ATOM 2430 O O . ASN A 1 297 ? 27.674 16.086 -29.525 1.00 61.09 297 ASN A O 1
ATOM 2434 N N . LYS A 1 298 ? 29.431 14.697 -29.577 1.00 63.88 298 LYS A N 1
ATOM 2435 C CA . LYS A 1 298 ? 30.272 15.592 -30.393 1.00 63.88 298 LYS A CA 1
ATOM 2436 C C . LYS A 1 298 ? 29.624 15.944 -31.727 1.00 63.88 298 LYS A C 1
ATOM 2438 O O . LYS A 1 298 ? 29.707 17.096 -32.128 1.00 63.88 298 LYS A O 1
ATOM 2443 N N . ASP A 1 299 ? 28.957 14.974 -32.335 1.00 60.25 299 ASP A N 1
ATOM 2444 C CA . ASP A 1 299 ? 28.394 15.091 -33.680 1.00 60.25 299 ASP A CA 1
ATOM 2445 C C . ASP A 1 299 ? 27.103 15.940 -33.704 1.00 60.25 299 ASP A C 1
ATOM 2447 O O . ASP A 1 299 ? 26.702 16.436 -34.749 1.00 60.25 299 ASP A O 1
ATOM 2451 N N . LEU A 1 300 ? 26.498 16.186 -32.533 1.00 61.78 300 LEU A N 1
ATOM 2452 C CA . LEU A 1 300 ? 25.248 16.941 -32.366 1.00 61.78 300 LEU A CA 1
ATOM 2453 C C . LEU A 1 300 ? 25.461 18.395 -31.913 1.00 61.78 300 LEU A C 1
ATOM 2455 O O . LEU A 1 300 ? 24.500 19.151 -31.809 1.00 61.78 300 LEU A O 1
ATOM 2459 N N . ARG A 1 301 ? 26.706 18.806 -31.629 1.00 62.47 301 ARG A N 1
ATOM 2460 C CA . ARG A 1 301 ? 27.014 20.162 -31.128 1.00 62.47 301 ARG A CA 1
ATOM 2461 C C . ARG A 1 301 ? 26.900 21.258 -32.180 1.00 62.47 301 ARG A C 1
ATOM 2463 O O . ARG A 1 301 ? 26.759 22.414 -31.809 1.00 62.47 301 ARG A O 1
ATOM 2470 N N . ASP A 1 302 ? 26.975 20.899 -33.456 1.00 57.47 302 ASP A N 1
ATOM 2471 C CA . ASP A 1 302 ? 26.931 21.865 -34.557 1.00 57.47 302 ASP A CA 1
ATOM 2472 C C . ASP A 1 302 ? 25.500 22.079 -35.096 1.00 57.47 302 ASP A C 1
ATOM 2474 O O . ASP A 1 302 ? 25.306 22.839 -36.044 1.00 57.47 302 ASP A O 1
ATOM 2478 N N . VAL A 1 303 ? 24.502 21.397 -34.515 1.00 55.47 303 VAL A N 1
ATOM 2479 C CA . VAL A 1 303 ? 23.118 21.325 -35.027 1.00 55.47 303 VAL A CA 1
ATOM 2480 C C . VAL A 1 303 ? 22.069 21.808 -34.006 1.00 55.47 303 VAL A C 1
ATOM 2482 O O . VAL A 1 303 ? 20.955 22.139 -34.409 1.00 55.47 303 VAL A O 1
ATOM 2485 N N . ILE A 1 304 ? 22.415 21.892 -32.714 1.00 49.12 304 ILE A N 1
ATOM 2486 C CA . ILE A 1 304 ? 21.554 22.363 -31.606 1.00 49.12 304 ILE A CA 1
ATOM 2487 C C . ILE A 1 304 ? 22.070 23.710 -31.099 1.00 49.12 304 ILE A C 1
ATOM 2489 O O . ILE A 1 304 ? 21.242 24.631 -30.922 1.00 49.12 304 ILE A O 1
#

Sequence (304 aa):
MDGEFNISAKLEELACSSNRFSSPVKPQIDYEQEYIEIFRAFGLSEFEIEDQLDKWELSKLKAERFYKRNPKYRIIHEILDGIYADVAHVDPRDQELISYNIAVVLFVVLLAGVSNCNDDAEIAEFWFFNNMELQHLVPGMPSPKHMISDETVRTIRKLVPEDVMHAIFTKYFNKVKVSIADMIKNKDYDSQNYRKTLGGDGQELRATYREGSFSRKKKGGHGVSIYDCDSQEVVGFKTVHRKNQEVQAFIDILDKITIDEDAIFYADALNLRDILISYLDFRNIDWFFPVKENNGNKDLRDVI

pLDDT: mean 74.68, std 15.49, range [31.94, 93.06]

Organism: NCBI:txid83771

Foldseek 3Di:
DDDPPPVVVVVVVVVVPPPPPPPPPPPPDPLLVLLLVVCVVVVDDPVVNVVVVVVLVVLLVLLVCLCVVCVVCPVLVVLLVVLCVLCVVLDPDDPVPDLDDLSQLLSLQLVQVLVVQNALQSSLVSCLVCVSNCVSHHPSHGRPVDRDHSVNSVVSVVSDDPVSSVVSCVVPSVVSNLSVVCSVVPDPDPVVPDAWEKEKDKAQPFPDADPPDPDPVQGHWIKIFIARPNSRDTQDIDTDRDPLCNLVVVLVGVVVGDDDLRYEYEYELLNPDPVNVVSCVVVNHHYDYDDDPDPRCVVVPVPD